Protein AF-A0A941ZQH2-F1 (afdb_monomer)

Sequence (341 aa):
MAAVPVPLLLPLMVDEVLLHHPAKFVGTIAGWTPASWHGPLLFIGAALLLTVTLRLTYILLNVLQARTFSLLAKEVVYTIRVRMLNRLSKIALSEFETVGSGRVTSHFVTDLNAIDSFLGASISGLVVSVLTLIGVAAVLFWMHWQLALFILLLNPVVILFSTQLGKRVKDLKKHENRAFEVFQEALAETLDALTQIRAMNREKHYLARVADKAAEIRQHAAAFAWKSDAMSRISFFVFLAGFDAFRALAMLMVVYSNLSIGEMLAVFGYLWFMMTPVQDLVNLQYAGYAANAALGRINALLGMRDEPQLPVESAVLRRNPSVHRRAHCRHRPRSRQLRLR

Structure (mmCIF, N/CA/C/O backbone):
data_AF-A0A941ZQH2-F1
#
_entry.id   AF-A0A941ZQH2-F1
#
loop_
_atom_site.group_PDB
_atom_site.id
_atom_site.type_symbol
_atom_site.label_atom_id
_atom_site.label_alt_id
_atom_site.label_comp_id
_atom_site.label_asym_id
_atom_site.label_entity_id
_atom_site.label_seq_id
_atom_site.pdbx_PDB_ins_code
_atom_site.Cartn_x
_atom_site.Cartn_y
_atom_site.Cartn_z
_atom_site.occupancy
_atom_site.B_iso_or_equiv
_atom_site.auth_seq_id
_atom_site.auth_comp_id
_atom_site.auth_asym_id
_atom_site.auth_atom_id
_atom_site.pdbx_PDB_model_num
ATOM 1 N N . MET A 1 1 ? 7.231 6.814 -12.373 1.00 64.25 1 MET A N 1
ATOM 2 C CA . MET A 1 1 ? 7.830 7.076 -13.702 1.00 64.25 1 MET A CA 1
ATOM 3 C C . MET A 1 1 ? 9.352 7.139 -13.657 1.00 64.25 1 MET A C 1
ATOM 5 O O . MET A 1 1 ? 9.960 6.353 -14.359 1.00 64.25 1 MET A O 1
ATOM 9 N N . ALA A 1 2 ? 9.985 7.962 -12.808 1.00 57.66 2 ALA A N 1
ATOM 10 C CA . ALA A 1 2 ? 11.455 8.096 -12.778 1.00 57.66 2 ALA A CA 1
ATOM 11 C C . ALA A 1 2 ? 12.244 6.800 -12.466 1.00 57.66 2 ALA A C 1
ATOM 13 O O . ALA A 1 2 ? 13.345 6.627 -12.970 1.00 57.66 2 ALA A O 1
ATOM 14 N N . ALA A 1 3 ? 11.688 5.865 -11.686 1.00 67.19 3 ALA A N 1
ATOM 15 C CA . ALA A 1 3 ? 12.344 4.580 -11.399 1.00 67.19 3 ALA A CA 1
ATOM 16 C C . ALA A 1 3 ? 12.107 3.492 -12.465 1.00 67.19 3 ALA A C 1
ATOM 18 O O . ALA A 1 3 ? 12.802 2.483 -12.467 1.00 67.19 3 ALA A O 1
ATOM 19 N N . VAL A 1 4 ? 11.146 3.689 -13.375 1.00 68.50 4 VAL A N 1
ATOM 20 C CA . VAL A 1 4 ? 10.745 2.680 -14.373 1.00 68.50 4 VAL A CA 1
ATOM 21 C C . VAL A 1 4 ? 11.882 2.325 -15.343 1.00 68.50 4 VAL A C 1
ATOM 23 O O . VAL A 1 4 ? 12.010 1.148 -15.654 1.00 68.50 4 VAL A O 1
ATOM 26 N N . PRO A 1 5 ? 12.745 3.253 -15.797 1.00 68.81 5 PRO A N 1
ATOM 27 C CA . PRO A 1 5 ? 13.858 2.904 -16.683 1.00 68.81 5 PRO A CA 1
ATOM 28 C C . PRO A 1 5 ? 15.020 2.187 -15.981 1.00 68.81 5 PRO A C 1
ATOM 30 O O . PRO A 1 5 ? 15.881 1.631 -16.650 1.00 68.81 5 PRO A O 1
ATOM 33 N N . VAL A 1 6 ? 15.090 2.196 -14.643 1.00 71.25 6 VAL A N 1
ATOM 34 C CA . VAL A 1 6 ? 16.273 1.716 -13.903 1.00 71.25 6 VAL A CA 1
ATOM 35 C C . VAL A 1 6 ? 16.572 0.229 -14.151 1.00 71.25 6 VAL A C 1
ATOM 37 O O . VAL A 1 6 ? 17.736 -0.080 -14.405 1.00 71.25 6 VAL A O 1
ATOM 40 N N . PRO A 1 7 ? 15.585 -0.691 -14.143 1.00 69.31 7 PRO A N 1
ATOM 41 C CA . PRO A 1 7 ? 15.825 -2.099 -14.466 1.00 69.31 7 PRO A CA 1
ATOM 42 C C . PRO A 1 7 ? 16.237 -2.349 -15.924 1.00 69.31 7 PRO A C 1
ATOM 44 O O . PRO A 1 7 ? 16.826 -3.387 -16.199 1.00 69.31 7 PRO A O 1
ATOM 47 N N . LEU A 1 8 ? 15.957 -1.412 -16.840 1.00 66.31 8 LEU A N 1
ATOM 48 C CA . LEU A 1 8 ? 16.308 -1.508 -18.261 1.00 66.31 8 LEU A CA 1
ATOM 49 C C . LEU A 1 8 ? 17.763 -1.099 -18.535 1.00 66.31 8 LEU A C 1
ATOM 51 O O . LEU A 1 8 ? 18.360 -1.593 -19.483 1.00 66.31 8 LEU A O 1
ATOM 55 N N . LEU A 1 9 ? 18.354 -0.236 -17.700 1.00 64.12 9 LEU A N 1
ATOM 56 C CA . LEU A 1 9 ? 19.682 0.343 -17.947 1.00 64.12 9 LEU A CA 1
ATOM 57 C C . LEU A 1 9 ? 20.819 -0.689 -17.912 1.00 64.12 9 LEU A C 1
ATOM 59 O O . LEU A 1 9 ? 21.694 -0.646 -18.769 1.00 64.12 9 LEU A O 1
ATOM 63 N N . LEU A 1 10 ? 20.804 -1.631 -16.964 1.00 64.94 10 LEU A N 1
ATOM 64 C CA . LEU A 1 10 ? 21.834 -2.676 -16.864 1.00 64.94 10 LEU A CA 1
ATOM 65 C C . LEU A 1 10 ? 21.797 -3.657 -18.055 1.00 64.94 10 LEU A C 1
ATOM 67 O O . LEU A 1 10 ? 22.850 -3.906 -18.636 1.00 64.94 10 LEU A O 1
ATOM 71 N N . PRO A 1 11 ? 20.629 -4.163 -18.481 1.00 64.50 11 PRO A N 1
ATOM 72 C CA . PRO A 1 11 ? 20.532 -4.970 -19.692 1.00 64.50 11 PRO A CA 1
ATOM 73 C C . PRO A 1 11 ? 20.913 -4.236 -20.981 1.00 64.50 11 PRO A C 1
ATOM 75 O O . PRO A 1 11 ? 21.571 -4.828 -21.830 1.00 64.50 11 PRO A O 1
ATOM 78 N N . LEU A 1 12 ? 20.562 -2.949 -21.109 1.00 62.12 12 LEU A N 1
ATOM 79 C CA . LEU A 1 12 ? 20.960 -2.129 -22.263 1.00 62.12 12 LEU A CA 1
ATOM 80 C C . LEU A 1 12 ? 22.485 -1.994 -22.343 1.00 62.12 12 LEU A C 1
ATOM 82 O O . LEU A 1 12 ? 23.062 -2.136 -23.413 1.00 62.12 12 LEU A O 1
ATOM 86 N N . MET A 1 13 ? 23.151 -1.804 -21.198 1.00 60.16 13 MET A N 1
ATOM 87 C CA . MET A 1 13 ? 24.613 -1.803 -21.139 1.00 60.16 13 MET A CA 1
ATOM 88 C C . MET A 1 13 ? 25.227 -3.154 -21.510 1.00 60.16 13 MET A C 1
ATOM 90 O O . MET A 1 13 ? 26.271 -3.182 -22.155 1.00 60.16 13 MET A O 1
ATOM 94 N N . VAL A 1 14 ? 24.610 -4.263 -21.091 1.00 61.47 14 VAL A N 1
ATOM 95 C CA . VAL A 1 14 ? 25.094 -5.614 -21.401 1.00 61.47 14 VAL A CA 1
ATOM 96 C C . VAL A 1 14 ? 25.004 -5.883 -22.903 1.00 61.47 14 VAL A C 1
ATOM 98 O O . VAL A 1 14 ? 26.006 -6.275 -23.491 1.00 61.47 14 VAL A O 1
ATOM 101 N N . ASP A 1 15 ? 23.869 -5.600 -23.544 1.00 58.62 15 ASP A N 1
ATOM 102 C CA . ASP A 1 15 ? 23.725 -5.809 -24.992 1.00 58.62 15 ASP A CA 1
ATOM 103 C C . ASP A 1 15 ? 24.607 -4.850 -25.818 1.00 58.62 15 ASP A C 1
ATOM 105 O O . ASP A 1 15 ? 25.166 -5.235 -26.842 1.00 58.62 15 ASP A O 1
ATOM 109 N N . GLU A 1 16 ? 24.795 -3.605 -25.381 1.00 65.31 16 GLU A N 1
ATOM 110 C CA . GLU A 1 16 ? 25.467 -2.583 -26.195 1.00 65.31 16 GLU A CA 1
ATOM 111 C C . GLU A 1 16 ? 26.997 -2.573 -26.022 1.00 65.31 16 GLU A C 1
ATOM 113 O O . GLU A 1 16 ? 27.739 -2.432 -26.997 1.00 65.31 16 GLU A O 1
ATOM 118 N N . VAL A 1 17 ? 27.496 -2.771 -24.794 1.00 55.28 17 VAL A N 1
ATOM 119 C CA . VAL A 1 17 ? 28.940 -2.737 -24.494 1.00 55.28 17 VAL A CA 1
ATOM 120 C C . VAL A 1 17 ? 29.610 -4.095 -24.725 1.00 55.28 17 VAL A C 1
ATOM 122 O O . VAL A 1 17 ? 30.772 -4.117 -25.130 1.00 55.28 17 VAL A O 1
ATOM 125 N N . LEU A 1 18 ? 28.910 -5.219 -24.503 1.00 53.19 18 LEU A N 1
ATOM 126 C CA . LEU A 1 18 ? 29.497 -6.563 -24.650 1.00 53.19 18 LEU A CA 1
ATOM 127 C C . LEU A 1 18 ? 29.219 -7.222 -26.011 1.00 53.19 18 LEU A C 1
ATOM 129 O O . LEU A 1 18 ? 30.026 -8.049 -26.426 1.00 53.19 18 LEU A O 1
ATOM 133 N N . LEU A 1 19 ? 28.124 -6.880 -26.708 1.00 52.22 19 LEU A N 1
ATOM 134 C CA . LEU A 1 19 ? 27.730 -7.538 -27.970 1.00 52.22 19 LEU A CA 1
ATOM 135 C C . LEU A 1 19 ? 27.856 -6.643 -29.225 1.00 52.22 19 LEU A C 1
ATOM 137 O O . LEU A 1 19 ? 27.491 -7.076 -30.313 1.00 52.22 19 LEU A O 1
ATOM 141 N N . HIS A 1 20 ? 28.417 -5.429 -29.111 1.00 52.69 20 HIS A N 1
ATOM 142 C CA . HIS A 1 20 ? 28.731 -4.514 -30.232 1.00 52.69 20 HIS A CA 1
ATOM 143 C C . HIS A 1 20 ? 27.565 -4.200 -31.193 1.00 52.69 20 HIS A C 1
ATOM 145 O O . HIS A 1 20 ? 27.783 -3.897 -32.368 1.00 52.69 20 HIS A O 1
ATOM 151 N N . HIS A 1 21 ? 26.322 -4.210 -30.710 1.00 47.50 21 HIS A N 1
ATOM 152 C CA . HIS A 1 21 ? 25.185 -3.704 -31.476 1.00 47.50 21 HIS A CA 1
ATOM 153 C C . HIS A 1 21 ? 24.989 -2.206 -31.185 1.00 47.50 21 HIS A C 1
ATOM 155 O O . HIS A 1 21 ? 24.716 -1.849 -30.042 1.00 47.50 21 HIS A O 1
ATOM 161 N N . PRO A 1 22 ? 25.134 -1.304 -32.176 1.00 44.69 22 PRO A N 1
ATOM 162 C CA . PRO A 1 22 ? 25.057 0.132 -31.937 1.00 44.69 22 PRO A CA 1
ATOM 163 C C . PRO A 1 22 ? 23.600 0.540 -31.689 1.00 44.69 22 PRO A C 1
ATOM 165 O O . PRO A 1 22 ? 22.766 0.455 -32.593 1.00 44.69 22 PRO A O 1
ATOM 168 N N . ALA A 1 23 ? 23.287 1.010 -30.482 1.00 52.94 23 ALA A N 1
ATOM 169 C CA . ALA A 1 23 ? 21.990 1.586 -30.158 1.00 52.94 23 ALA A CA 1
ATOM 170 C C . ALA A 1 23 ? 22.118 3.052 -29.695 1.00 52.94 23 ALA A C 1
ATOM 172 O O . ALA A 1 23 ? 23.182 3.670 -29.660 1.00 52.94 23 ALA A O 1
ATOM 173 N N . LYS A 1 24 ? 20.961 3.676 -29.450 1.00 57.62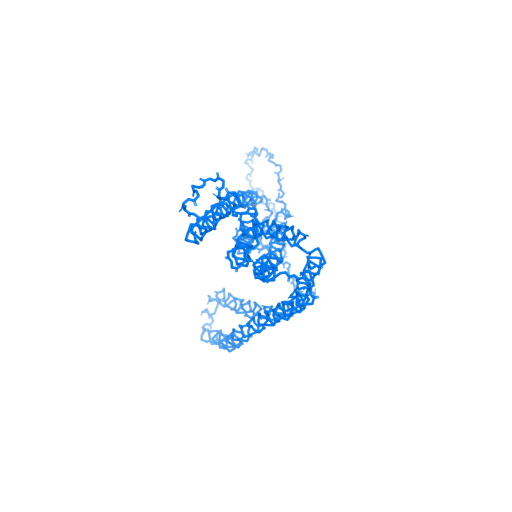 24 LYS A N 1
ATOM 174 C CA . LYS A 1 24 ? 20.796 5.131 -29.292 1.00 57.62 24 LYS A CA 1
ATOM 175 C C . LYS A 1 24 ? 21.528 5.719 -28.077 1.00 57.62 24 LYS A C 1
ATOM 177 O O . LYS A 1 24 ? 21.749 6.924 -28.071 1.00 57.62 24 LYS A O 1
ATOM 182 N N . PHE A 1 25 ? 21.875 4.913 -27.071 1.00 54.41 25 PHE A N 1
ATOM 183 C CA . PHE A 1 25 ? 22.477 5.380 -25.818 1.00 54.41 25 PHE A CA 1
ATOM 184 C C . PHE A 1 25 ? 23.966 5.69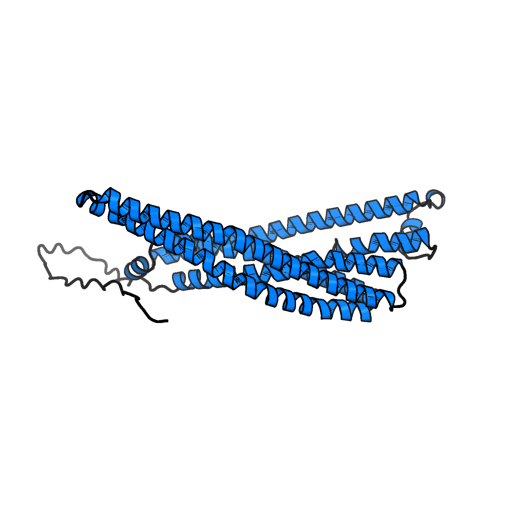8 -25.985 1.00 54.41 25 PHE A C 1
ATOM 186 O O . PHE A 1 25 ? 24.423 6.760 -25.558 1.00 54.41 25 PHE A O 1
ATOM 193 N N . VAL A 1 26 ? 24.710 4.838 -26.689 1.00 55.88 26 VAL A N 1
ATOM 194 C CA . VAL A 1 26 ? 26.086 5.151 -27.094 1.00 55.88 26 VAL A CA 1
ATOM 195 C C . VAL A 1 26 ? 26.097 6.331 -28.064 1.00 55.88 26 VAL A C 1
ATOM 197 O O . VAL A 1 26 ? 26.921 7.222 -27.903 1.00 55.88 26 VAL A O 1
ATOM 200 N N . GLY A 1 27 ? 25.143 6.412 -29.000 1.00 58.47 27 GLY A N 1
ATOM 201 C CA . GLY A 1 27 ? 25.047 7.522 -29.959 1.00 58.47 27 GLY A CA 1
ATOM 202 C C . GLY A 1 27 ? 24.785 8.901 -29.332 1.00 58.47 27 GLY A C 1
ATOM 203 O O . GLY A 1 27 ? 25.372 9.892 -29.763 1.00 58.47 27 GLY A O 1
ATOM 204 N N . THR A 1 28 ? 23.944 8.994 -28.295 1.00 61.28 28 THR A N 1
ATOM 205 C CA . THR A 1 28 ? 23.677 10.267 -27.598 1.00 61.28 28 THR A CA 1
ATOM 206 C C . THR A 1 28 ? 24.845 10.712 -26.723 1.00 61.28 28 THR A C 1
ATOM 208 O O . THR A 1 28 ? 25.148 11.903 -26.685 1.00 61.28 28 THR A O 1
ATOM 211 N N . ILE A 1 29 ? 25.527 9.778 -26.053 1.00 59.66 29 ILE A N 1
ATOM 212 C CA . ILE A 1 29 ? 26.716 10.074 -25.237 1.00 59.66 29 ILE A CA 1
ATOM 213 C C . ILE A 1 29 ? 27.917 10.413 -26.133 1.00 59.66 29 ILE A C 1
ATOM 215 O O . ILE A 1 29 ? 28.637 11.375 -25.857 1.00 59.66 29 ILE A O 1
ATOM 219 N N . ALA A 1 30 ? 28.094 9.686 -27.238 1.00 58.06 30 ALA A N 1
ATOM 220 C CA . ALA A 1 30 ? 29.147 9.928 -28.223 1.00 58.06 30 ALA A CA 1
ATOM 221 C C . ALA A 1 30 ? 28.981 11.266 -28.957 1.00 58.06 30 ALA A C 1
ATOM 223 O O . ALA A 1 30 ? 29.966 11.889 -29.339 1.00 58.06 30 ALA A O 1
ATOM 224 N N . GLY A 1 31 ? 27.747 11.759 -29.108 1.00 63.12 31 GLY A N 1
ATOM 225 C CA . GLY A 1 31 ? 27.495 13.100 -29.643 1.00 63.12 31 GLY A CA 1
ATOM 226 C C . GLY A 1 31 ? 27.922 14.238 -28.705 1.00 63.12 31 GLY A C 1
ATOM 227 O O . GLY A 1 31 ? 28.083 15.367 -29.157 1.00 63.12 31 GLY A O 1
ATOM 228 N N . TRP A 1 32 ? 28.094 13.958 -27.409 1.00 62.75 32 TRP A N 1
ATOM 229 C CA . TRP A 1 32 ? 28.423 14.947 -26.373 1.00 62.75 32 TRP A CA 1
ATOM 230 C C . TRP A 1 32 ? 29.863 14.817 -25.855 1.00 62.75 32 TRP A C 1
ATOM 232 O O . TRP A 1 32 ? 30.310 15.673 -25.091 1.00 62.75 32 TRP A O 1
ATOM 242 N N . THR A 1 33 ? 30.597 13.769 -26.247 1.00 64.38 33 THR A N 1
ATOM 243 C CA . THR A 1 33 ? 31.942 13.476 -25.731 1.00 64.38 33 THR A CA 1
ATOM 244 C C . THR A 1 33 ? 32.970 13.316 -26.859 1.00 64.38 33 THR A C 1
ATOM 246 O O . THR A 1 33 ? 32.646 12.787 -27.920 1.00 64.38 33 THR A O 1
ATOM 249 N N . PRO A 1 34 ? 34.217 13.804 -26.688 1.00 72.75 34 PRO A N 1
ATOM 250 C CA . PRO A 1 34 ? 35.247 13.702 -27.720 1.00 72.75 34 PRO A CA 1
ATOM 251 C C . PRO A 1 34 ? 35.577 12.250 -28.078 1.00 72.75 34 PRO A C 1
ATOM 253 O O . PRO A 1 34 ? 35.650 11.387 -27.203 1.00 72.75 34 PRO A O 1
ATOM 256 N N . ALA A 1 35 ? 35.889 12.002 -29.356 1.00 65.06 35 ALA A N 1
ATOM 257 C CA . ALA A 1 35 ? 36.151 10.660 -29.879 1.00 65.06 35 ALA A CA 1
ATOM 258 C C . ALA A 1 35 ? 37.263 9.878 -29.148 1.00 65.06 35 ALA A C 1
ATOM 260 O O . ALA A 1 35 ? 37.242 8.649 -29.128 1.00 65.06 35 ALA A O 1
ATOM 261 N N . SER A 1 36 ? 38.200 10.590 -28.516 1.00 66.50 36 SER A N 1
ATOM 262 C CA . SER A 1 36 ? 39.318 10.039 -27.746 1.00 66.50 36 SER A CA 1
ATOM 263 C C . SER A 1 36 ? 38.920 9.436 -26.395 1.00 66.50 36 SER A C 1
ATOM 265 O O . SER A 1 36 ? 39.733 8.750 -25.781 1.00 66.50 36 SER A O 1
ATOM 267 N N . TRP A 1 37 ? 37.703 9.694 -25.906 1.00 65.00 37 TRP A N 1
ATOM 268 C CA . TRP A 1 37 ? 37.241 9.273 -24.579 1.00 65.00 37 TRP A CA 1
ATOM 269 C C . TRP A 1 37 ? 36.252 8.096 -24.612 1.00 65.00 37 TRP A C 1
ATOM 271 O O . TRP A 1 37 ? 35.790 7.674 -23.553 1.00 65.00 37 TRP A O 1
ATOM 281 N N . HIS A 1 38 ? 35.964 7.513 -25.784 1.00 70.94 38 HIS A N 1
ATOM 282 C CA . HIS A 1 38 ? 35.044 6.374 -25.966 1.00 70.94 38 HIS A CA 1
ATOM 283 C C . HIS A 1 38 ? 35.548 5.028 -25.398 1.00 70.94 38 HIS A C 1
ATOM 285 O O . HIS A 1 38 ? 35.294 3.963 -25.957 1.00 70.94 38 HIS A O 1
ATOM 291 N N . GLY A 1 39 ? 36.263 5.047 -24.275 1.00 74.12 39 GLY A N 1
ATOM 292 C CA . GLY A 1 39 ? 36.608 3.837 -23.542 1.00 74.12 39 GLY A CA 1
ATOM 293 C C . GLY A 1 39 ? 35.399 3.253 -22.791 1.00 74.12 39 GLY A C 1
ATOM 294 O O . GLY A 1 39 ? 34.494 4.002 -22.405 1.00 74.12 39 GLY A O 1
ATOM 295 N N . PRO A 1 40 ? 35.403 1.942 -22.477 1.00 71.69 40 PRO A N 1
ATOM 296 C CA . PRO A 1 40 ? 34.360 1.297 -21.668 1.00 71.69 40 PRO A CA 1
ATOM 297 C C . PRO A 1 40 ? 34.088 2.008 -20.330 1.00 71.69 40 PRO A C 1
ATOM 299 O O . PRO A 1 40 ? 32.954 2.042 -19.856 1.00 71.69 40 PRO A O 1
ATOM 302 N N . LEU A 1 41 ? 35.117 2.635 -19.745 1.00 77.75 41 LEU A N 1
ATOM 303 C CA . LEU A 1 41 ? 35.029 3.361 -18.477 1.00 77.75 41 LEU A CA 1
ATOM 304 C C . LEU A 1 41 ? 34.073 4.568 -18.535 1.00 77.75 41 LEU A C 1
ATOM 306 O O . LEU A 1 41 ? 33.359 4.821 -17.566 1.00 77.75 41 LEU A O 1
ATOM 310 N N . LEU A 1 42 ? 34.031 5.296 -19.661 1.00 79.94 42 LEU A N 1
ATOM 311 C CA . LEU A 1 42 ? 33.161 6.466 -19.820 1.00 79.94 42 LEU A CA 1
ATOM 312 C C . LEU A 1 42 ? 31.695 6.044 -19.896 1.00 79.94 42 LEU A C 1
ATOM 314 O O . LEU A 1 42 ? 30.860 6.623 -19.205 1.00 79.94 42 LEU A O 1
ATOM 318 N N . PHE A 1 43 ? 31.381 5.011 -20.681 1.00 73.56 43 PHE A N 1
ATOM 319 C CA . PHE A 1 43 ? 30.010 4.517 -20.818 1.00 73.56 43 PHE A CA 1
ATOM 320 C C . PHE A 1 43 ? 29.476 3.940 -19.504 1.00 73.56 43 PHE A C 1
ATOM 322 O O . PHE A 1 43 ? 28.349 4.249 -19.115 1.00 73.56 43 PHE A O 1
ATOM 329 N N . ILE A 1 44 ? 30.298 3.172 -18.780 1.00 78.31 44 ILE A N 1
ATOM 330 C CA . ILE A 1 44 ? 29.944 2.653 -17.450 1.00 78.31 44 ILE A CA 1
ATOM 331 C C . ILE A 1 44 ? 29.749 3.807 -16.457 1.00 78.31 44 ILE A C 1
ATOM 333 O O . ILE A 1 44 ? 28.756 3.829 -15.730 1.00 78.31 44 ILE A O 1
ATOM 337 N N . GLY A 1 45 ? 30.647 4.799 -16.449 1.00 81.69 45 GLY A N 1
ATOM 338 C CA . GLY A 1 45 ? 30.536 5.975 -15.584 1.00 81.69 45 GLY A CA 1
ATOM 339 C C . GLY A 1 45 ? 29.296 6.826 -15.875 1.00 81.69 45 GLY A C 1
ATOM 340 O O . GLY A 1 45 ? 28.593 7.230 -14.949 1.00 81.69 45 GLY A O 1
ATOM 341 N N . ALA A 1 46 ? 28.980 7.054 -17.150 1.00 79.25 46 ALA A N 1
ATOM 342 C CA . ALA A 1 46 ? 27.808 7.812 -17.580 1.00 79.25 46 ALA A CA 1
ATOM 343 C C . ALA A 1 46 ? 26.496 7.091 -17.235 1.00 79.25 46 ALA A C 1
ATOM 345 O O . ALA A 1 46 ? 25.563 7.716 -16.728 1.00 79.25 46 ALA A O 1
ATOM 346 N N . ALA A 1 47 ? 26.428 5.774 -17.442 1.00 76.31 47 ALA A N 1
ATOM 347 C CA . ALA A 1 47 ? 25.275 4.976 -17.042 1.00 76.31 47 ALA A CA 1
ATOM 348 C C . ALA A 1 47 ? 25.102 4.932 -15.518 1.00 76.31 47 ALA A C 1
ATOM 350 O O . ALA A 1 47 ? 23.983 5.069 -15.020 1.00 76.31 47 ALA A O 1
ATOM 351 N N . LEU A 1 48 ? 26.196 4.814 -14.757 1.00 81.56 48 LEU A N 1
ATOM 352 C CA . LEU A 1 48 ? 26.156 4.917 -13.299 1.00 81.56 48 LEU A CA 1
ATOM 353 C C . LEU A 1 48 ? 25.610 6.283 -12.868 1.00 81.56 48 LEU A C 1
ATOM 355 O O . LEU A 1 48 ? 24.671 6.339 -12.077 1.00 81.56 48 LEU A O 1
ATOM 359 N N . LEU A 1 49 ? 26.131 7.377 -13.422 1.00 85.00 49 LEU A N 1
ATOM 360 C CA . LEU A 1 49 ? 25.663 8.725 -13.104 1.00 85.00 49 LEU A CA 1
ATOM 361 C C . LEU A 1 49 ? 24.172 8.877 -13.428 1.00 85.00 49 LEU A C 1
ATOM 363 O O . LEU A 1 49 ? 23.405 9.310 -12.572 1.00 85.00 49 LEU A O 1
ATOM 367 N N . LEU A 1 50 ? 23.734 8.422 -14.604 1.00 82.06 50 LEU A N 1
ATOM 368 C CA . LEU A 1 50 ? 22.327 8.451 -14.995 1.00 82.06 50 LEU A CA 1
ATOM 369 C C . LEU A 1 50 ? 21.438 7.634 -14.044 1.00 82.06 50 LEU A C 1
ATOM 371 O O . LEU A 1 50 ? 20.394 8.125 -13.611 1.00 82.06 50 LEU A O 1
ATOM 375 N N . THR A 1 51 ? 21.836 6.405 -13.689 1.00 82.31 51 THR A N 1
ATOM 376 C CA . THR A 1 51 ? 21.069 5.565 -12.749 1.00 82.31 51 THR A CA 1
ATOM 377 C C . THR A 1 51 ? 20.965 6.215 -11.370 1.00 82.31 51 THR A C 1
ATOM 379 O O . THR A 1 51 ? 19.887 6.208 -10.772 1.00 82.31 51 THR A O 1
ATOM 382 N N . VAL A 1 52 ? 22.052 6.809 -10.871 1.00 84.94 52 VAL A N 1
ATOM 383 C CA . VAL A 1 52 ? 22.082 7.511 -9.584 1.00 84.94 52 VAL A CA 1
ATOM 384 C C . VAL A 1 52 ? 21.190 8.749 -9.629 1.00 84.94 52 VAL A C 1
ATOM 386 O O . VAL A 1 52 ? 20.361 8.917 -8.736 1.00 84.94 52 VAL A O 1
ATOM 389 N N . THR A 1 53 ? 21.273 9.571 -10.678 1.00 86.69 53 THR A N 1
ATOM 390 C CA . THR A 1 53 ? 20.412 10.749 -10.843 1.00 86.69 53 THR A CA 1
ATOM 391 C C . THR A 1 53 ? 18.937 10.356 -10.909 1.00 86.69 53 THR A C 1
ATOM 393 O O . THR A 1 53 ? 18.134 10.913 -10.164 1.00 86.69 53 THR A O 1
ATOM 396 N N . LEU A 1 54 ? 18.571 9.344 -11.705 1.00 85.25 54 LEU A N 1
ATOM 397 C CA . LEU A 1 54 ? 17.195 8.831 -11.773 1.00 85.25 54 LEU A CA 1
ATOM 398 C C . LEU A 1 54 ? 16.694 8.336 -10.409 1.00 85.25 54 LEU A C 1
ATOM 400 O O . LEU A 1 54 ? 15.556 8.626 -10.030 1.00 85.25 54 LEU A O 1
ATOM 404 N N . ARG A 1 55 ? 17.535 7.623 -9.647 1.00 83.56 55 ARG A N 1
ATOM 405 C CA . ARG A 1 55 ? 17.201 7.159 -8.290 1.00 83.56 55 ARG A CA 1
ATOM 406 C C . ARG A 1 55 ? 17.027 8.319 -7.313 1.00 83.56 55 ARG A C 1
ATOM 408 O O . ARG A 1 55 ? 16.069 8.308 -6.544 1.00 83.56 55 ARG A O 1
ATOM 415 N N . LEU A 1 56 ? 17.894 9.328 -7.361 1.00 87.06 56 LEU A N 1
ATOM 416 C CA . LEU A 1 56 ? 17.770 10.529 -6.532 1.00 87.06 56 LEU A CA 1
ATOM 417 C C . LEU A 1 56 ? 16.484 11.294 -6.852 1.00 87.06 56 LEU A C 1
ATOM 419 O O . LEU A 1 56 ? 15.729 11.628 -5.939 1.00 87.06 56 LEU A O 1
ATOM 423 N N . THR A 1 57 ? 16.179 11.503 -8.135 1.00 88.75 57 THR A N 1
ATOM 424 C CA . THR A 1 57 ? 14.920 12.125 -8.562 1.00 88.75 57 THR A CA 1
ATOM 425 C C . THR A 1 57 ? 13.714 11.304 -8.111 1.00 88.75 57 THR A C 1
ATOM 427 O O . THR A 1 57 ? 12.739 11.871 -7.623 1.00 88.75 57 THR A O 1
ATOM 430 N N . TYR A 1 58 ? 13.770 9.973 -8.216 1.00 87.19 58 TYR A N 1
ATOM 431 C CA . TYR A 1 58 ? 12.710 9.095 -7.723 1.00 87.19 58 TYR A CA 1
ATOM 432 C C . TYR A 1 58 ? 12.467 9.264 -6.218 1.00 87.19 58 TYR A C 1
ATOM 434 O O . TYR A 1 58 ? 11.320 9.454 -5.814 1.00 87.19 58 TYR A O 1
ATOM 442 N N . ILE A 1 59 ? 13.526 9.240 -5.404 1.00 87.88 59 ILE A N 1
ATOM 443 C CA . ILE A 1 59 ? 13.426 9.411 -3.948 1.00 87.88 59 ILE A CA 1
ATOM 444 C C . ILE A 1 59 ? 12.841 10.786 -3.615 1.00 87.88 59 ILE A C 1
ATOM 446 O O . ILE A 1 59 ? 11.905 10.874 -2.823 1.00 87.88 59 ILE A O 1
ATOM 450 N N . LEU A 1 60 ? 13.332 11.850 -4.257 1.00 92.00 60 LEU A N 1
ATOM 451 C CA . LEU A 1 60 ? 12.842 13.209 -4.028 1.00 92.00 60 LEU A CA 1
ATOM 452 C C . LEU A 1 60 ? 11.343 13.329 -4.340 1.00 92.00 60 LEU A C 1
ATOM 454 O O . LEU A 1 60 ? 10.580 13.851 -3.529 1.00 92.00 60 LEU A O 1
ATOM 458 N N . LEU A 1 61 ? 10.908 12.801 -5.488 1.00 89.75 61 LEU A N 1
ATOM 459 C CA . LEU A 1 61 ? 9.496 12.798 -5.871 1.00 89.75 61 LEU A CA 1
ATOM 460 C C . LEU A 1 61 ? 8.639 11.970 -4.908 1.00 89.75 61 LEU A C 1
ATOM 462 O O . LEU A 1 61 ? 7.535 12.394 -4.572 1.00 89.75 61 LEU A O 1
ATOM 466 N N . ASN A 1 62 ? 9.139 10.825 -4.438 1.00 87.56 62 ASN A N 1
ATOM 467 C CA . ASN A 1 62 ? 8.426 9.980 -3.483 1.00 87.56 62 ASN A CA 1
ATOM 468 C C . ASN A 1 62 ? 8.237 10.690 -2.132 1.00 87.56 62 ASN A C 1
ATOM 470 O O . ASN A 1 62 ? 7.134 10.699 -1.593 1.00 87.56 62 ASN A O 1
ATOM 474 N N . VAL A 1 63 ? 9.267 11.383 -1.634 1.00 90.31 63 VAL A N 1
ATOM 475 C CA . VAL A 1 63 ? 9.181 12.183 -0.400 1.00 90.31 63 VAL A CA 1
ATOM 476 C C . VAL A 1 63 ? 8.192 13.341 -0.552 1.00 90.31 63 VAL A C 1
ATOM 478 O O . VAL A 1 63 ? 7.364 13.561 0.333 1.00 90.31 63 VAL A O 1
ATOM 481 N N . LEU A 1 64 ? 8.237 14.071 -1.672 1.00 92.00 64 LEU A N 1
ATOM 482 C CA . LEU A 1 64 ? 7.300 15.168 -1.946 1.00 92.00 64 LEU A CA 1
ATOM 483 C C . LEU A 1 64 ? 5.854 14.674 -1.998 1.00 92.00 64 LEU A C 1
ATOM 485 O O . LEU A 1 64 ? 4.965 15.274 -1.396 1.00 92.00 64 LEU A O 1
ATOM 489 N N . GLN A 1 65 ? 5.628 13.558 -2.682 1.00 90.75 65 GLN A N 1
ATOM 490 C CA . GLN A 1 65 ? 4.322 12.931 -2.785 1.00 90.75 65 GLN A CA 1
ATOM 491 C C . GLN A 1 65 ? 3.817 12.463 -1.411 1.00 90.75 65 GLN A C 1
ATOM 493 O O . GLN A 1 65 ? 2.714 12.839 -1.012 1.00 90.75 65 GLN A O 1
ATOM 498 N N . ALA A 1 66 ? 4.634 11.733 -0.647 1.00 89.06 66 ALA A N 1
ATOM 499 C CA . ALA A 1 66 ? 4.292 11.290 0.703 1.00 89.06 66 ALA A CA 1
ATOM 500 C C . ALA A 1 66 ? 3.964 12.469 1.633 1.00 89.06 66 ALA A C 1
ATOM 502 O O . ALA A 1 66 ? 2.994 12.412 2.390 1.00 89.06 66 ALA A O 1
ATOM 503 N N . ARG A 1 67 ? 4.717 13.573 1.537 1.00 93.19 67 ARG A N 1
ATOM 504 C CA . ARG A 1 67 ? 4.448 14.801 2.296 1.00 93.19 67 ARG A CA 1
ATOM 505 C C . ARG A 1 67 ? 3.089 15.398 1.943 1.00 93.19 67 ARG A C 1
ATOM 507 O O . ARG A 1 67 ? 2.314 15.691 2.849 1.00 93.19 67 ARG A O 1
ATOM 514 N N . THR A 1 68 ? 2.787 15.569 0.657 1.00 93.12 68 THR A N 1
ATOM 515 C CA . THR A 1 68 ? 1.513 16.155 0.210 1.00 93.12 68 THR A CA 1
ATOM 516 C C . THR A 1 68 ? 0.321 15.309 0.653 1.00 93.12 68 THR A C 1
ATOM 518 O O . THR A 1 68 ? -0.627 15.847 1.220 1.00 93.12 68 THR A O 1
ATOM 521 N N . PHE A 1 69 ? 0.381 13.985 0.475 1.00 93.19 69 PHE A N 1
ATOM 522 C CA . PHE A 1 69 ? -0.690 13.088 0.925 1.00 93.19 69 PHE A CA 1
ATOM 523 C C . PHE A 1 69 ? -0.843 13.065 2.445 1.00 93.19 69 PHE A C 1
ATOM 525 O O . PHE A 1 69 ? -1.968 13.046 2.938 1.00 93.19 69 PHE A O 1
ATOM 532 N N . SER A 1 70 ? 0.262 13.122 3.192 1.00 92.38 70 SER A N 1
ATOM 533 C CA . SER A 1 70 ? 0.216 13.218 4.651 1.00 92.38 70 SER A CA 1
ATOM 534 C C . SER A 1 70 ? -0.489 14.500 5.100 1.00 92.38 70 SER A C 1
ATOM 536 O O . SER A 1 70 ? -1.421 14.434 5.896 1.00 92.38 70 SER A O 1
ATOM 538 N N . LEU A 1 71 ? -0.139 15.660 4.532 1.00 94.50 71 LEU A N 1
ATOM 539 C CA . LEU A 1 71 ? -0.800 16.931 4.857 1.00 94.50 71 LEU A CA 1
ATOM 540 C C . LEU A 1 71 ? -2.303 16.901 4.540 1.00 94.50 71 LEU A C 1
ATOM 542 O O . LEU A 1 71 ? -3.112 17.294 5.377 1.00 94.50 71 LEU A O 1
ATOM 546 N N . LEU A 1 72 ? -2.682 16.373 3.373 1.00 94.50 72 LEU A N 1
ATOM 547 C CA . LEU A 1 72 ? -4.089 16.227 2.987 1.00 94.50 72 LEU A CA 1
ATOM 548 C C . LEU A 1 72 ? -4.855 15.291 3.931 1.00 94.50 72 LEU A C 1
ATOM 550 O O . LEU A 1 72 ? -5.964 15.616 4.352 1.00 94.50 72 LEU A O 1
ATOM 554 N N . ALA A 1 73 ? -4.267 14.150 4.301 1.00 93.94 73 ALA A N 1
ATOM 555 C CA . ALA A 1 73 ? -4.875 13.217 5.245 1.00 93.94 73 ALA A CA 1
ATOM 556 C C . ALA A 1 73 ? -5.110 13.876 6.613 1.00 93.94 73 ALA A C 1
ATOM 558 O O . ALA A 1 73 ? -6.202 13.749 7.174 1.00 93.94 73 ALA A O 1
ATOM 559 N N . LYS A 1 74 ? -4.131 14.646 7.113 1.00 93.88 74 LYS A N 1
ATOM 560 C CA . LYS A 1 74 ? -4.254 15.380 8.382 1.00 93.88 74 LYS A CA 1
ATOM 561 C C . LYS A 1 74 ? -5.365 16.424 8.345 1.00 93.88 74 LYS A C 1
ATOM 563 O O . LYS A 1 74 ? -6.122 16.504 9.309 1.00 93.88 74 LYS A O 1
ATOM 568 N N . GLU A 1 75 ? -5.510 17.161 7.247 1.00 96.06 75 GLU A N 1
ATOM 569 C CA . GLU A 1 75 ? -6.567 18.170 7.095 1.00 96.06 75 GLU A CA 1
ATOM 570 C C . GLU A 1 75 ? -7.971 17.539 7.089 1.00 96.06 75 GLU A C 1
ATOM 572 O O . GLU A 1 75 ? -8.895 18.001 7.769 1.00 96.06 75 GLU A O 1
ATOM 577 N N . VAL A 1 76 ? -8.127 16.415 6.382 1.00 95.19 76 VAL A N 1
ATOM 578 C CA . VAL A 1 76 ? -9.384 15.653 6.361 1.00 95.19 76 VAL A CA 1
ATOM 579 C C . VAL A 1 76 ? -9.722 15.134 7.758 1.00 95.19 76 VAL A C 1
ATOM 581 O O . VAL A 1 76 ? -10.843 15.316 8.236 1.00 95.19 76 VAL A O 1
ATOM 584 N N . VAL A 1 77 ? -8.757 14.526 8.449 1.00 94.81 77 VAL A N 1
ATOM 585 C CA . VAL A 1 77 ? -8.954 13.990 9.804 1.00 94.81 77 VAL A CA 1
ATOM 586 C C . VAL A 1 77 ? -9.257 15.105 10.803 1.00 94.81 77 VAL A C 1
ATOM 588 O O . VAL A 1 77 ? -10.139 14.936 11.647 1.00 94.81 77 VAL A O 1
ATOM 591 N N . TYR A 1 78 ? -8.589 16.255 10.693 1.00 95.56 78 TYR A N 1
ATOM 592 C CA . TYR A 1 78 ? -8.880 17.443 11.494 1.00 95.56 78 TYR A CA 1
ATOM 593 C C . TYR A 1 78 ? -10.329 17.902 11.296 1.00 95.56 78 TYR A C 1
ATOM 595 O O . TYR A 1 78 ? -11.070 18.049 12.271 1.00 95.56 78 TYR A O 1
ATOM 603 N N . THR A 1 79 ? -10.775 18.017 10.043 1.00 95.81 79 THR A N 1
ATOM 604 C CA . THR A 1 79 ? -12.151 18.404 9.704 1.00 95.81 79 THR A CA 1
ATOM 605 C C . THR A 1 79 ? -13.177 17.425 10.279 1.00 95.81 79 THR A C 1
ATOM 607 O O . THR A 1 79 ? -14.182 17.844 10.864 1.00 95.81 79 THR A O 1
ATOM 610 N N . ILE A 1 80 ? -12.929 16.113 10.167 1.00 94.88 80 ILE A N 1
ATOM 611 C CA . ILE A 1 80 ? -13.808 15.091 10.755 1.00 94.88 80 ILE A CA 1
ATOM 612 C C . ILE A 1 80 ? -13.828 15.231 12.282 1.00 94.88 80 ILE A C 1
ATOM 614 O O . ILE A 1 80 ? -14.907 15.226 12.875 1.00 94.88 80 ILE A O 1
ATOM 618 N N . ARG A 1 81 ? -12.668 15.421 12.922 1.00 94.75 81 ARG A N 1
ATOM 619 C CA . ARG A 1 81 ? -12.561 15.582 14.379 1.00 94.75 81 ARG A CA 1
ATOM 620 C C . ARG A 1 81 ? -13.359 16.789 14.872 1.00 94.75 81 ARG A C 1
ATOM 622 O O . ARG A 1 81 ? -14.128 16.650 15.819 1.00 94.75 81 ARG A O 1
ATOM 629 N N . VAL A 1 82 ? -13.243 17.938 14.206 1.00 94.44 82 VAL A N 1
ATOM 630 C CA . VAL A 1 82 ? -14.021 19.147 14.532 1.00 94.44 82 VAL A CA 1
ATOM 631 C C . VAL A 1 82 ? -15.521 18.902 14.347 1.00 94.44 82 VAL A C 1
ATOM 633 O O . VAL A 1 82 ? -16.319 19.261 15.212 1.00 94.44 82 VAL A O 1
ATOM 636 N N . ARG A 1 83 ? -15.927 18.231 13.262 1.00 93.69 83 ARG A N 1
ATOM 637 C CA . ARG A 1 83 ? -17.337 17.886 13.022 1.00 93.69 83 ARG A CA 1
ATOM 638 C C . ARG A 1 83 ? -17.894 16.953 14.099 1.00 93.69 83 ARG A C 1
ATOM 640 O O . ARG A 1 83 ? -19.008 17.176 14.566 1.00 93.69 83 ARG A O 1
ATOM 647 N N . MET A 1 84 ? -17.127 15.948 14.516 1.00 92.38 84 MET A N 1
ATOM 648 C CA . MET A 1 84 ? -17.516 15.041 15.597 1.00 92.38 84 MET A CA 1
ATOM 649 C C . MET A 1 84 ? -17.624 15.777 16.941 1.00 92.38 84 MET A C 1
ATOM 651 O O . MET A 1 84 ? -18.594 15.553 17.660 1.00 92.38 84 MET A O 1
ATOM 655 N N . LEU A 1 85 ? -16.694 16.687 17.267 1.00 91.38 85 LEU A N 1
ATOM 656 C CA . LEU A 1 85 ? -16.764 17.512 18.485 1.00 91.38 85 LEU A CA 1
ATOM 657 C C . LEU A 1 85 ? -18.012 18.404 18.496 1.00 91.38 85 LEU A C 1
ATOM 659 O O . LEU A 1 85 ? -18.745 18.431 19.481 1.00 91.38 85 LEU A O 1
ATOM 663 N N . ASN A 1 86 ? -18.302 19.072 17.377 1.00 90.88 86 ASN A N 1
ATOM 664 C CA . ASN A 1 86 ? -19.496 19.908 17.230 1.00 90.88 86 ASN A CA 1
ATOM 665 C C . ASN A 1 86 ? -20.801 19.107 17.291 1.00 90.88 86 ASN A C 1
ATOM 667 O O . ASN A 1 86 ? -21.842 19.654 17.650 1.00 90.88 86 ASN A O 1
ATOM 671 N N . ARG A 1 87 ? -20.769 17.828 16.904 1.0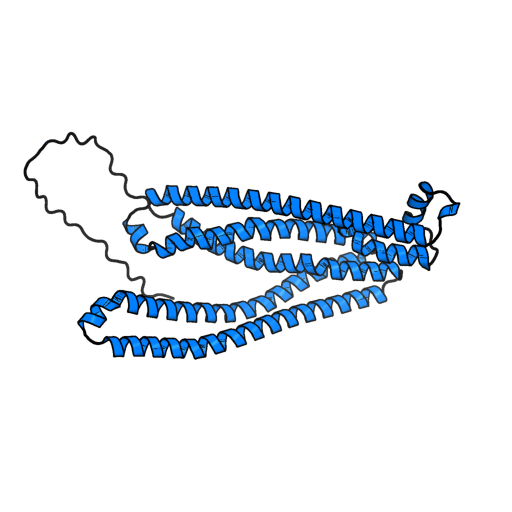0 88.94 87 ARG A N 1
ATOM 672 C CA . ARG A 1 87 ? -21.923 16.937 17.033 1.00 88.94 87 ARG A CA 1
ATOM 673 C C . ARG A 1 87 ? -22.105 16.468 18.473 1.00 88.94 87 ARG A C 1
ATOM 675 O O . ARG A 1 87 ? -23.239 16.379 18.927 1.00 88.94 87 ARG A O 1
ATOM 682 N N . LEU A 1 88 ? -21.013 16.238 19.201 1.00 87.44 88 LEU A N 1
ATOM 683 C CA . LEU A 1 88 ? -21.046 15.757 20.583 1.00 87.44 88 LEU A CA 1
ATOM 684 C C . LEU A 1 88 ? -21.809 16.694 21.530 1.00 87.44 88 LEU A C 1
ATOM 686 O O . LEU A 1 88 ? -22.490 16.207 22.422 1.00 87.44 88 LEU A O 1
ATOM 690 N N . SER A 1 89 ? -21.768 18.011 21.302 1.00 84.44 89 SER A N 1
ATOM 691 C CA . SER A 1 89 ? -22.524 18.989 22.102 1.00 84.44 89 SER A CA 1
ATOM 692 C C . SER A 1 89 ? -24.032 19.020 21.822 1.00 84.44 89 SER A C 1
ATOM 694 O O . SER A 1 89 ? -24.769 19.659 22.567 1.00 84.44 89 SER A O 1
ATOM 696 N N . LYS A 1 90 ? -24.495 18.365 20.749 1.00 86.12 90 LYS A N 1
ATOM 697 C CA . LYS A 1 90 ? -25.901 18.377 20.308 1.00 86.12 90 LYS A CA 1
ATOM 698 C C . LYS A 1 90 ? -26.614 17.043 20.510 1.00 86.12 90 LYS A C 1
ATOM 700 O O . LYS A 1 90 ? -27.837 17.008 20.450 1.00 86.12 90 LYS A O 1
ATOM 705 N N . ILE A 1 91 ? -25.868 15.959 20.717 1.00 86.44 91 ILE A N 1
ATOM 706 C CA .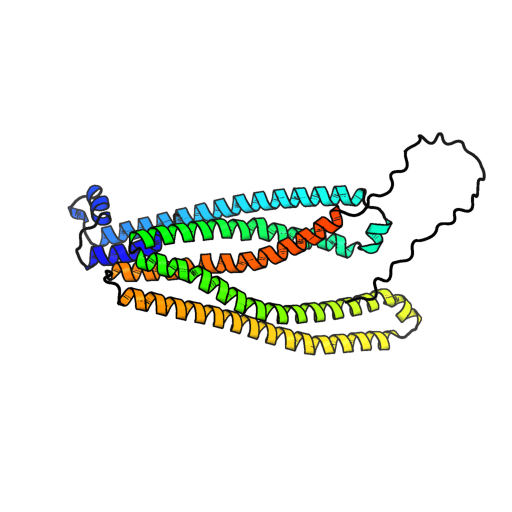 ILE A 1 91 ? -26.422 14.613 20.893 1.00 86.44 91 ILE A CA 1
ATOM 707 C C . ILE A 1 91 ? -27.217 14.533 22.197 1.00 86.44 91 ILE A C 1
ATOM 709 O O . ILE A 1 91 ? -26.790 15.062 23.222 1.00 86.44 91 ILE A O 1
ATOM 713 N N . ALA A 1 92 ? -28.350 13.829 22.155 1.00 83.62 92 ALA A N 1
ATOM 714 C CA . ALA A 1 92 ? -29.178 13.621 23.331 1.00 83.62 92 ALA A CA 1
ATOM 715 C C . ALA A 1 92 ? -28.435 12.834 24.426 1.00 83.62 92 ALA A C 1
ATOM 717 O O . ALA A 1 92 ? -27.823 11.798 24.140 1.00 83.62 92 ALA A O 1
ATOM 718 N N . LEU A 1 93 ? -28.553 13.245 25.693 1.00 82.88 93 LEU A N 1
ATOM 719 C CA . LEU A 1 93 ? -27.851 12.599 26.814 1.00 82.88 93 LEU A CA 1
ATOM 720 C C . LEU A 1 93 ? -28.178 11.098 26.909 1.00 82.88 93 LEU A C 1
ATOM 722 O O . LEU A 1 93 ? -27.296 10.273 27.136 1.00 82.88 93 LEU A O 1
ATOM 726 N N . SER A 1 94 ? -29.435 10.734 26.635 1.00 81.62 94 SER A N 1
ATOM 727 C CA . SER A 1 94 ? -29.885 9.335 26.624 1.00 81.62 94 SER A CA 1
ATOM 728 C C . SER A 1 94 ? -29.196 8.462 25.567 1.00 81.62 94 SER A C 1
ATOM 730 O O . SER A 1 94 ? -28.971 7.280 25.811 1.00 81.62 94 SER A O 1
ATOM 732 N N . GLU A 1 95 ? -28.826 9.023 24.412 1.00 80.12 95 GLU A N 1
ATOM 733 C CA . GLU A 1 95 ? -28.077 8.299 23.377 1.00 80.12 95 GLU A CA 1
ATOM 734 C C . GLU A 1 95 ? -26.605 8.164 23.802 1.00 80.12 95 GLU A C 1
ATOM 736 O O . GLU A 1 95 ? -26.026 7.080 23.710 1.00 80.12 95 GLU A O 1
ATOM 741 N N . PHE A 1 96 ? -26.014 9.217 24.379 1.00 81.94 96 PHE A N 1
ATOM 742 C CA . PHE A 1 96 ? -24.636 9.181 24.880 1.00 81.94 96 PHE A CA 1
ATOM 743 C C . PHE A 1 96 ? -24.428 8.122 25.979 1.00 81.94 96 PHE A C 1
ATOM 745 O O . PHE A 1 96 ? -23.441 7.381 25.946 1.00 81.94 96 PHE A O 1
ATOM 752 N N . GLU A 1 97 ? -25.383 7.978 26.903 1.00 80.88 97 GLU A N 1
ATOM 753 C CA . GLU A 1 97 ? -25.355 6.951 27.957 1.00 80.88 97 GLU A CA 1
ATOM 754 C C . GLU A 1 97 ? -25.380 5.513 27.415 1.00 80.88 97 GLU A C 1
ATOM 756 O O . GLU A 1 97 ? -24.841 4.606 28.055 1.00 80.88 97 GLU A O 1
ATOM 761 N N . THR A 1 98 ? -25.982 5.286 26.242 1.00 80.38 98 THR A N 1
ATOM 762 C CA . THR A 1 98 ? -26.021 3.950 25.620 1.00 80.38 98 THR A CA 1
ATOM 763 C C . THR A 1 98 ? -24.715 3.570 24.929 1.00 80.38 98 THR A C 1
ATOM 765 O O . THR A 1 98 ? -24.356 2.392 24.903 1.00 80.38 98 THR A O 1
ATOM 768 N N . VAL A 1 99 ? -23.985 4.548 24.388 1.00 80.12 99 VAL A N 1
ATOM 769 C CA . VAL A 1 99 ? -22.708 4.321 23.692 1.00 80.12 99 VAL A CA 1
ATOM 770 C C . VAL A 1 99 ? -21.546 4.239 24.684 1.00 80.12 99 VAL A C 1
ATOM 772 O O . VAL A 1 99 ? -20.680 3.374 24.541 1.00 80.12 99 VAL A O 1
ATOM 775 N N . GLY A 1 100 ? -21.544 5.108 25.697 1.00 81.62 100 GLY A N 1
ATOM 776 C CA . GLY A 1 100 ? -20.497 5.196 26.711 1.00 81.62 100 GLY A CA 1
ATOM 777 C C . GLY A 1 100 ? -19.261 5.983 26.256 1.00 81.62 100 GLY A C 1
ATOM 778 O O . GLY A 1 100 ? -18.847 5.943 25.094 1.00 81.62 100 GLY A O 1
ATOM 779 N N . SER A 1 101 ? -18.630 6.681 27.204 1.00 81.81 101 SER A N 1
ATOM 780 C CA . SER A 1 101 ? -17.491 7.578 26.952 1.00 81.81 101 SER A CA 1
ATOM 781 C C . SER A 1 101 ? -16.291 6.867 26.320 1.00 81.81 101 SER A C 1
ATOM 783 O O . SER A 1 101 ? -15.722 7.379 25.362 1.00 81.81 101 SER A O 1
ATOM 785 N N . GLY A 1 102 ? -15.950 5.656 26.773 1.00 79.75 102 GLY A N 1
ATOM 786 C CA . GLY A 1 102 ? -14.808 4.899 26.242 1.00 79.75 102 GLY A CA 1
ATOM 787 C C . GLY A 1 102 ? -14.948 4.526 24.762 1.00 79.75 102 GLY A C 1
ATOM 788 O O . GLY A 1 102 ? -13.980 4.595 24.002 1.00 79.75 102 GLY A O 1
ATOM 789 N N . ARG A 1 103 ? -16.166 4.192 24.316 1.00 80.06 103 ARG A N 1
ATOM 790 C CA . ARG A 1 103 ? -16.436 3.880 22.906 1.00 80.06 103 ARG A CA 1
ATOM 791 C C . ARG A 1 103 ? -16.350 5.136 22.039 1.00 80.06 103 ARG A C 1
ATOM 793 O O . ARG A 1 103 ? -15.724 5.094 20.983 1.00 80.06 103 ARG A O 1
ATOM 800 N N . VAL A 1 104 ? -16.884 6.260 22.524 1.00 86.38 104 VAL A N 1
ATOM 801 C CA . VAL A 1 104 ? -16.737 7.569 21.869 1.00 86.38 104 VAL A CA 1
ATOM 802 C C . VAL A 1 104 ? -15.257 7.942 21.739 1.00 86.38 104 VAL A C 1
ATOM 804 O O . VAL A 1 104 ? -14.811 8.254 20.638 1.00 86.38 104 VAL A O 1
ATOM 807 N N . THR A 1 105 ? -14.460 7.825 22.807 1.00 87.31 105 THR A N 1
ATOM 808 C CA . THR A 1 105 ? -13.010 8.084 22.761 1.00 87.31 105 THR A CA 1
ATOM 809 C C . THR A 1 105 ? -12.303 7.209 21.725 1.00 87.31 105 THR A C 1
ATOM 811 O O . THR A 1 105 ? -11.477 7.712 20.965 1.00 87.31 105 THR A O 1
ATOM 814 N N . SER A 1 106 ? -12.660 5.924 21.627 1.00 86.75 106 SER A N 1
ATOM 815 C CA . SER A 1 106 ? -12.101 5.028 20.606 1.00 86.75 106 SER A CA 1
ATOM 816 C C . SER A 1 106 ? -12.429 5.491 19.179 1.00 86.75 106 SER A C 1
ATOM 818 O O . SER A 1 106 ? -11.547 5.482 18.321 1.00 86.75 106 SER A O 1
ATOM 820 N N . HIS A 1 107 ? -13.642 5.994 18.921 1.00 88.94 107 HIS A N 1
ATOM 821 C CA . HIS A 1 107 ? -13.981 6.581 17.617 1.00 88.94 107 HIS A CA 1
ATOM 822 C C . HIS A 1 107 ? -13.142 7.832 17.301 1.00 88.94 107 HIS A C 1
ATOM 824 O O . HIS A 1 107 ? -12.735 8.040 16.161 1.00 88.94 107 HIS A O 1
ATOM 830 N N . PHE A 1 108 ? -12.831 8.653 18.306 1.00 89.38 108 PHE A N 1
ATOM 831 C CA . PHE A 1 108 ? -12.011 9.859 18.139 1.00 89.38 108 PHE A CA 1
ATOM 832 C C . PHE A 1 108 ? -10.512 9.590 17.942 1.00 89.38 108 PHE A C 1
ATOM 834 O O . PHE A 1 108 ? -9.801 10.451 17.417 1.00 89.38 108 PHE A O 1
ATOM 841 N N . VAL A 1 109 ? -10.016 8.430 18.368 1.00 88.94 109 VAL A N 1
ATOM 842 C CA . VAL A 1 109 ? -8.587 8.098 18.298 1.00 88.94 109 VAL A CA 1
ATOM 843 C C . VAL A 1 109 ? -8.352 6.980 17.292 1.00 88.94 109 VAL A C 1
ATOM 845 O O . VAL A 1 109 ? -7.767 7.212 16.238 1.00 88.94 109 VAL A O 1
ATOM 848 N N . THR A 1 110 ? -8.839 5.778 17.583 1.00 89.06 110 THR A N 1
ATOM 849 C CA . THR A 1 110 ? -8.574 4.565 16.803 1.00 89.06 110 THR A CA 1
ATOM 850 C C . THR A 1 110 ? -9.173 4.644 15.401 1.00 89.06 110 THR A C 1
ATOM 852 O O . THR A 1 110 ? -8.481 4.376 14.420 1.00 89.06 110 THR A O 1
ATOM 855 N N . ASP A 1 111 ? -10.439 5.053 15.288 1.00 91.94 111 ASP A N 1
ATOM 856 C CA . ASP A 1 111 ? -11.132 5.080 13.993 1.00 91.94 111 ASP A CA 1
ATOM 857 C C . ASP A 1 111 ? -10.619 6.212 13.095 1.00 91.94 111 ASP A C 1
ATOM 859 O O . ASP A 1 111 ? -10.404 6.005 11.899 1.00 91.94 111 ASP A O 1
ATOM 863 N N . LEU A 1 112 ? -10.327 7.382 13.673 1.00 93.06 112 LEU A N 1
ATOM 864 C CA . LEU A 1 112 ? -9.683 8.479 12.947 1.00 93.06 112 LEU A CA 1
ATOM 865 C C . LEU A 1 112 ? -8.250 8.139 12.514 1.00 93.06 112 LEU A C 1
ATOM 867 O O . LEU A 1 112 ? -7.871 8.489 11.400 1.00 93.06 112 LEU A O 1
ATOM 871 N N . ASN A 1 113 ? -7.474 7.413 13.326 1.00 92.75 113 ASN A N 1
ATOM 872 C CA . ASN A 1 113 ? -6.136 6.950 12.937 1.00 92.75 113 ASN A CA 1
ATOM 873 C C . ASN A 1 113 ? -6.181 5.922 11.794 1.00 92.75 113 ASN A C 1
ATOM 875 O O . ASN A 1 113 ? -5.295 5.911 10.937 1.00 92.75 113 ASN A O 1
ATOM 879 N N . ALA A 1 114 ? -7.209 5.068 11.749 1.00 90.62 114 ALA A N 1
ATOM 880 C CA . ALA A 1 114 ? -7.407 4.148 10.630 1.00 90.62 114 ALA A CA 1
ATOM 881 C C . ALA A 1 114 ? -7.696 4.907 9.321 1.00 90.62 114 ALA A C 1
ATOM 883 O O . ALA A 1 114 ? -7.133 4.570 8.279 1.00 90.62 114 ALA A O 1
ATOM 884 N N . ILE A 1 115 ? -8.519 5.960 9.381 1.00 93.69 115 ILE A N 1
ATOM 885 C CA . ILE A 1 115 ? -8.805 6.844 8.239 1.00 93.69 115 ILE A CA 1
ATOM 886 C C . ILE A 1 115 ? -7.549 7.612 7.805 1.00 93.69 115 ILE A C 1
ATOM 888 O O . ILE A 1 115 ? -7.246 7.653 6.614 1.00 93.69 115 ILE A O 1
ATOM 892 N N . ASP A 1 116 ? -6.791 8.156 8.759 1.00 93.88 116 ASP A N 1
ATOM 893 C CA . ASP A 1 116 ? -5.513 8.840 8.525 1.00 93.88 116 ASP A CA 1
ATOM 894 C C . ASP A 1 116 ? -4.510 7.941 7.790 1.00 93.88 116 ASP A C 1
ATOM 896 O O . ASP A 1 116 ? -3.959 8.324 6.761 1.00 93.88 116 ASP A O 1
ATOM 900 N N . SER A 1 117 ? -4.330 6.710 8.272 1.00 90.69 117 SER A N 1
ATOM 901 C CA . SER A 1 117 ? -3.405 5.738 7.675 1.00 90.69 117 SER A CA 1
ATOM 902 C C . SER A 1 117 ? -3.846 5.315 6.272 1.00 90.69 117 SER A C 1
ATOM 904 O O . SER A 1 117 ? -3.020 5.144 5.370 1.00 90.69 117 SER A O 1
ATOM 906 N N . PHE A 1 118 ? -5.156 5.162 6.063 1.00 92.56 118 PHE A N 1
ATOM 907 C CA . PHE A 1 118 ? -5.707 4.834 4.754 1.00 92.56 118 PHE A CA 1
ATOM 908 C C . PHE A 1 118 ? -5.480 5.971 3.750 1.00 92.56 118 PHE A C 1
ATOM 910 O O . PHE A 1 118 ? -4.908 5.735 2.687 1.00 92.56 118 PHE A O 1
ATOM 917 N N . LEU A 1 119 ? -5.841 7.209 4.102 1.00 92.19 119 LEU A N 1
ATOM 918 C CA . LEU A 1 119 ? -5.668 8.384 3.240 1.00 92.19 119 LEU A CA 1
ATOM 919 C C . LEU A 1 119 ? -4.190 8.712 2.985 1.00 92.19 119 LEU A C 1
ATOM 921 O O . LEU A 1 119 ? -3.798 8.956 1.847 1.00 92.19 119 LEU A O 1
ATOM 925 N N . GLY A 1 120 ? -3.377 8.724 4.041 1.00 90.00 120 GLY A N 1
ATOM 926 C CA . GLY A 1 120 ? -1.995 9.188 3.988 1.00 90.00 120 GLY A CA 1
ATOM 927 C C . GLY A 1 120 ? -1.046 8.165 3.376 1.00 90.00 120 GLY A C 1
ATOM 928 O O . GLY A 1 120 ? -0.308 8.490 2.451 1.00 90.00 120 GLY A O 1
ATOM 929 N N . ALA A 1 121 ? -1.064 6.925 3.871 1.00 87.50 121 ALA A N 1
ATOM 930 C CA . ALA A 1 121 ? -0.127 5.896 3.425 1.00 87.50 121 ALA A CA 1
ATOM 931 C C . ALA A 1 121 ? -0.703 5.035 2.295 1.00 87.50 121 ALA A C 1
ATOM 933 O O . ALA A 1 121 ? -0.031 4.813 1.290 1.00 87.50 121 ALA A O 1
ATOM 934 N N . SER A 1 122 ? -1.951 4.569 2.423 1.00 90.25 122 SER A N 1
ATOM 935 C CA . SER A 1 122 ? -2.485 3.552 1.501 1.00 90.25 122 SER A CA 1
ATOM 936 C C . SER A 1 122 ? -2.870 4.132 0.139 1.00 90.25 122 SER A C 1
ATOM 938 O O . SER A 1 122 ? -2.496 3.574 -0.889 1.00 90.25 122 SER A O 1
ATOM 940 N N . ILE A 1 123 ? -3.571 5.271 0.107 1.00 90.50 123 ILE A N 1
ATOM 941 C CA . ILE A 1 123 ? -3.928 5.939 -1.157 1.00 90.50 123 ILE A CA 1
ATOM 942 C C . ILE A 1 123 ? -2.680 6.504 -1.842 1.00 90.50 123 ILE A C 1
ATOM 944 O O . ILE A 1 123 ? -2.525 6.351 -3.052 1.00 90.50 123 ILE A O 1
ATOM 948 N N . SER A 1 124 ? -1.768 7.110 -1.074 1.00 90.69 124 SER A N 1
ATOM 949 C CA . SER A 1 124 ? -0.483 7.581 -1.601 1.00 90.69 124 SER A CA 1
ATOM 950 C C . SER A 1 124 ? 0.302 6.436 -2.249 1.00 90.69 124 SER A C 1
ATOM 952 O O . SER A 1 124 ? 0.719 6.550 -3.402 1.00 90.69 124 SER A O 1
ATOM 954 N N . GLY A 1 125 ? 0.426 5.301 -1.552 1.00 88.44 125 GLY A N 1
ATOM 955 C CA . GLY A 1 125 ? 1.038 4.087 -2.087 1.00 88.44 125 GLY A CA 1
ATOM 956 C C . GLY A 1 125 ? 0.360 3.626 -3.374 1.00 88.44 125 GLY A C 1
ATOM 957 O O . GLY A 1 125 ? 1.032 3.511 -4.392 1.00 88.44 125 GLY A O 1
ATOM 958 N N . LEU A 1 126 ? -0.974 3.491 -3.375 1.00 89.38 126 LEU A N 1
ATOM 959 C CA . LEU A 1 126 ? -1.754 3.086 -4.552 1.00 89.38 126 LEU A CA 1
ATOM 960 C C . LEU A 1 126 ? -1.419 3.925 -5.781 1.00 89.38 126 LEU A C 1
ATOM 962 O O . LEU A 1 126 ? -1.226 3.366 -6.858 1.00 89.38 126 LEU A O 1
ATOM 966 N N . VAL A 1 127 ? -1.346 5.250 -5.641 1.00 89.81 127 VAL A N 1
ATOM 967 C CA . VAL A 1 127 ? -1.031 6.135 -6.770 1.00 89.81 127 VAL A CA 1
ATOM 968 C C . VAL A 1 127 ? 0.345 5.789 -7.340 1.00 89.81 127 VAL A C 1
ATOM 970 O O . VAL A 1 127 ? 0.471 5.607 -8.551 1.00 89.81 127 VAL A O 1
ATOM 973 N N . VAL A 1 128 ? 1.364 5.609 -6.493 1.00 88.88 128 VAL A N 1
ATOM 974 C CA . VAL A 1 128 ? 2.702 5.195 -6.950 1.00 88.88 128 VAL A CA 1
ATOM 975 C C . VAL A 1 128 ? 2.661 3.823 -7.601 1.00 88.88 128 VAL A C 1
ATOM 977 O O . VAL A 1 128 ? 3.221 3.661 -8.686 1.00 88.88 128 VAL A O 1
ATOM 980 N N . SER A 1 129 ? 2.008 2.846 -6.976 1.00 89.38 129 SER A N 1
ATOM 981 C CA . SER A 1 129 ? 1.945 1.468 -7.459 1.00 89.38 129 SER A CA 1
ATOM 982 C C . SER A 1 129 ? 1.245 1.390 -8.818 1.00 89.38 129 SER A C 1
ATOM 984 O O . SER A 1 129 ? 1.772 0.764 -9.733 1.00 89.38 129 SER A O 1
ATOM 986 N N . VAL A 1 130 ? 0.123 2.095 -9.004 1.00 89.19 130 VAL A N 1
ATOM 987 C CA . VAL A 1 130 ? -0.611 2.162 -10.280 1.00 89.19 130 VAL A CA 1
ATOM 988 C C . VAL A 1 130 ? 0.217 2.849 -11.358 1.00 89.19 130 VAL A C 1
ATOM 990 O O . VAL A 1 130 ? 0.371 2.289 -12.443 1.00 89.19 130 VAL A O 1
ATOM 993 N N . LEU A 1 131 ? 0.810 4.017 -11.073 1.00 88.62 131 LEU A N 1
ATOM 994 C CA . LEU A 1 131 ? 1.709 4.661 -12.034 1.00 88.62 131 LEU A CA 1
ATOM 995 C C . LEU A 1 131 ? 2.859 3.713 -12.395 1.00 88.62 131 LEU A C 1
ATOM 997 O O . LEU A 1 131 ? 3.197 3.555 -13.561 1.00 88.62 131 LEU A O 1
ATOM 1001 N N . THR A 1 132 ? 3.455 3.050 -11.412 1.00 87.25 132 THR A N 1
ATOM 1002 C CA . THR A 1 132 ? 4.585 2.147 -11.639 1.00 87.25 132 THR A CA 1
ATOM 1003 C C . THR A 1 132 ? 4.189 0.968 -12.520 1.00 87.25 132 THR A C 1
ATOM 1005 O O . THR A 1 132 ? 4.882 0.704 -13.497 1.00 87.25 132 THR A O 1
ATOM 1008 N N . LEU A 1 133 ? 3.049 0.326 -12.254 1.00 87.50 133 LEU A N 1
ATOM 1009 C CA . LEU A 1 133 ? 2.515 -0.758 -13.080 1.00 87.50 133 LEU A CA 1
ATOM 1010 C C . LEU A 1 133 ? 2.247 -0.309 -14.519 1.00 87.50 133 LEU A C 1
ATOM 1012 O O . LEU A 1 133 ? 2.636 -1.016 -15.443 1.00 87.50 133 LEU A O 1
ATOM 1016 N N . ILE A 1 134 ? 1.653 0.872 -14.721 1.00 89.38 134 ILE A N 1
ATOM 1017 C CA . ILE A 1 134 ? 1.426 1.437 -16.062 1.00 89.38 134 ILE A CA 1
ATOM 1018 C C . ILE A 1 134 ? 2.758 1.684 -16.777 1.00 89.38 134 ILE A C 1
ATOM 1020 O O . ILE A 1 134 ? 2.903 1.342 -17.947 1.00 89.38 134 ILE A O 1
ATOM 1024 N N . GLY A 1 135 ? 3.744 2.249 -16.076 1.00 87.12 135 GLY A N 1
ATOM 1025 C CA . GLY A 1 135 ? 5.063 2.513 -16.644 1.00 87.12 135 GLY A CA 1
ATOM 1026 C C . GLY A 1 135 ? 5.792 1.231 -17.044 1.00 87.12 135 GLY A C 1
ATOM 1027 O O . GLY A 1 135 ? 6.328 1.154 -18.145 1.00 87.12 135 GLY A O 1
ATOM 1028 N N . VAL A 1 136 ? 5.777 0.212 -16.181 1.00 86.25 136 VAL A N 1
ATOM 1029 C CA . VAL A 1 136 ? 6.364 -1.100 -16.486 1.00 86.25 136 VAL A CA 1
ATOM 1030 C C . VAL A 1 136 ? 5.627 -1.764 -17.646 1.00 86.25 136 VAL A C 1
ATOM 1032 O O . VAL A 1 136 ? 6.273 -2.246 -18.569 1.00 86.25 136 VAL A O 1
ATOM 1035 N N . ALA A 1 137 ? 4.292 -1.737 -17.649 1.00 87.19 137 ALA A N 1
ATOM 1036 C CA . ALA A 1 137 ? 3.499 -2.277 -18.746 1.00 87.19 137 ALA A CA 1
ATOM 1037 C C . ALA A 1 137 ? 3.856 -1.598 -20.073 1.00 87.19 137 ALA A C 1
ATOM 1039 O O . ALA A 1 137 ? 4.107 -2.295 -21.048 1.00 87.19 137 ALA A O 1
ATOM 1040 N N . ALA A 1 138 ? 3.958 -0.266 -20.109 1.00 87.69 138 ALA A N 1
ATOM 1041 C CA . ALA A 1 138 ? 4.340 0.470 -21.313 1.00 87.69 138 ALA A CA 1
ATOM 1042 C C . ALA A 1 138 ? 5.720 0.045 -21.848 1.00 87.69 138 ALA A C 1
ATOM 1044 O O . ALA A 1 138 ? 5.862 -0.168 -23.051 1.00 87.69 138 ALA A O 1
ATOM 1045 N N . VAL A 1 139 ? 6.715 -0.137 -20.969 1.00 84.94 139 VAL A N 1
ATOM 1046 C CA . VAL A 1 139 ? 8.046 -0.621 -21.379 1.00 84.94 139 VAL A CA 1
ATOM 1047 C C . VAL A 1 139 ? 7.993 -2.065 -21.879 1.00 84.94 139 VAL A C 1
ATOM 1049 O O . VAL A 1 139 ? 8.585 -2.377 -22.909 1.00 84.94 139 VAL A O 1
ATOM 1052 N N . LEU A 1 140 ? 7.256 -2.946 -21.200 1.00 84.62 140 LEU A N 1
ATOM 1053 C CA . LEU A 1 140 ? 7.107 -4.335 -21.635 1.00 84.62 140 LEU A CA 1
ATOM 1054 C C . LEU A 1 140 ? 6.379 -4.434 -22.982 1.00 84.62 140 LEU A C 1
ATOM 1056 O O . LEU A 1 140 ? 6.785 -5.226 -23.825 1.00 84.62 140 LEU A O 1
ATOM 1060 N N . PHE A 1 141 ? 5.339 -3.625 -23.212 1.00 86.94 141 PHE A N 1
ATOM 1061 C CA . PHE A 1 141 ? 4.629 -3.569 -24.495 1.00 86.94 141 PHE A CA 1
ATOM 1062 C C . PHE A 1 141 ? 5.525 -3.077 -25.629 1.00 86.94 141 PHE A C 1
ATOM 1064 O O . PHE A 1 141 ? 5.403 -3.574 -26.746 1.00 86.94 141 PHE A O 1
ATOM 1071 N N . TRP A 1 142 ? 6.420 -2.128 -25.339 1.00 85.25 142 TRP A N 1
ATOM 1072 C CA . TRP A 1 142 ? 7.414 -1.653 -26.299 1.00 85.25 142 TRP A CA 1
ATOM 1073 C C . TRP A 1 142 ? 8.406 -2.755 -26.690 1.00 85.25 142 TRP A C 1
ATOM 1075 O O . TRP A 1 142 ? 8.805 -2.832 -27.847 1.00 85.25 142 TRP A O 1
ATOM 1085 N N . MET A 1 143 ? 8.805 -3.595 -25.733 1.00 79.38 143 MET A N 1
ATOM 1086 C CA . MET A 1 143 ? 9.773 -4.673 -25.947 1.00 79.38 143 MET A CA 1
ATOM 1087 C C . MET A 1 143 ? 9.144 -5.885 -26.640 1.00 79.38 143 MET A C 1
ATOM 1089 O O . MET A 1 143 ? 9.606 -6.312 -27.690 1.00 79.38 143 MET A O 1
ATOM 1093 N N . HIS A 1 144 ? 8.073 -6.442 -26.069 1.00 83.25 144 HIS A N 1
ATOM 1094 C CA . HIS A 1 144 ? 7.422 -7.632 -26.611 1.00 83.25 144 HIS A CA 1
ATOM 1095 C C . HIS A 1 144 ? 5.958 -7.717 -26.160 1.00 83.25 144 HIS A C 1
ATOM 1097 O O . HIS A 1 144 ? 5.641 -8.125 -25.038 1.00 83.25 144 HIS A O 1
ATOM 1103 N N . TRP A 1 145 ? 5.033 -7.353 -27.049 1.00 87.56 145 TRP A N 1
ATOM 1104 C CA . TRP A 1 145 ? 3.616 -7.192 -26.709 1.00 87.56 145 TRP A CA 1
ATOM 1105 C C . TRP A 1 145 ? 2.934 -8.488 -26.240 1.00 87.56 145 TRP A C 1
ATOM 1107 O O . TRP A 1 145 ? 2.109 -8.432 -25.327 1.00 87.56 145 TRP A O 1
ATOM 1117 N N . GLN A 1 146 ? 3.292 -9.660 -26.788 1.00 85.19 146 GLN A N 1
ATOM 1118 C CA . GLN A 1 146 ? 2.729 -10.948 -26.348 1.00 85.19 146 GLN A CA 1
ATOM 1119 C C . GLN A 1 146 ? 3.131 -11.267 -24.903 1.00 85.19 146 GLN A C 1
ATOM 1121 O O . GLN A 1 146 ? 2.325 -11.768 -24.118 1.00 85.19 146 GLN A O 1
ATOM 1126 N N . LEU A 1 147 ? 4.375 -10.940 -24.544 1.00 81.25 147 LEU A N 1
ATOM 1127 C CA . LEU A 1 147 ? 4.915 -11.184 -23.212 1.00 81.25 147 LEU A CA 1
ATOM 1128 C C . LEU A 1 147 ? 4.319 -10.194 -22.205 1.00 81.25 147 LEU A C 1
ATOM 1130 O O . LEU A 1 147 ? 3.918 -10.580 -21.108 1.00 81.25 147 LEU A O 1
ATOM 1134 N N . ALA A 1 148 ? 4.198 -8.928 -22.605 1.00 84.31 148 ALA A N 1
ATOM 1135 C CA . ALA A 1 148 ? 3.552 -7.889 -21.816 1.00 84.31 148 ALA A CA 1
ATOM 1136 C C . ALA A 1 148 ? 2.097 -8.242 -21.489 1.00 84.31 148 ALA A C 1
ATOM 1138 O O . ALA A 1 148 ? 1.690 -8.144 -20.332 1.00 84.31 148 ALA A O 1
ATOM 1139 N N . LEU A 1 149 ? 1.329 -8.703 -22.484 1.00 85.44 149 LEU A N 1
ATOM 1140 C CA . LEU A 1 149 ? -0.062 -9.111 -22.295 1.00 85.44 149 LEU A CA 1
ATOM 1141 C C . LEU A 1 149 ? -0.167 -10.302 -21.339 1.00 85.44 149 LEU A C 1
ATOM 1143 O O . LEU A 1 149 ? -1.014 -10.294 -20.448 1.00 85.44 149 LEU A O 1
ATOM 1147 N N . PHE A 1 150 ? 0.724 -11.286 -21.482 1.00 83.25 150 PHE A N 1
ATOM 1148 C CA . PHE A 1 150 ? 0.802 -12.426 -20.575 1.00 83.25 150 PHE A CA 1
ATOM 1149 C C . PHE A 1 150 ? 1.065 -11.977 -19.132 1.00 83.25 150 PHE A C 1
ATOM 1151 O O . PHE A 1 150 ? 0.260 -12.268 -18.252 1.00 83.25 150 PHE A O 1
ATOM 1158 N N . ILE A 1 151 ? 2.126 -11.199 -18.886 1.00 81.8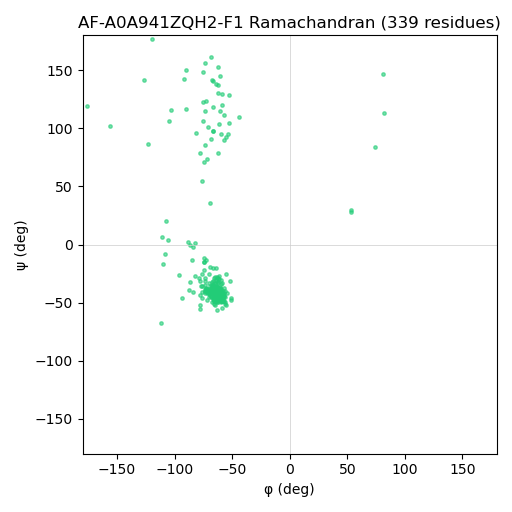1 151 ILE A N 1
ATOM 1159 C CA . ILE A 1 151 ? 2.480 -10.695 -17.546 1.00 81.81 151 ILE A CA 1
ATOM 1160 C C . ILE A 1 151 ? 1.336 -9.856 -16.956 1.00 81.81 151 ILE A C 1
ATOM 1162 O O . ILE A 1 151 ? 0.980 -10.013 -15.786 1.00 81.81 151 ILE A O 1
ATOM 1166 N N . LEU A 1 152 ? 0.725 -8.984 -17.764 1.00 82.56 152 LEU A N 1
ATOM 1167 C CA . LEU A 1 152 ? -0.350 -8.100 -17.323 1.00 82.56 152 LEU A CA 1
ATOM 1168 C C . LEU A 1 152 ? -1.615 -8.870 -16.932 1.00 82.56 152 LEU A C 1
ATOM 1170 O O . 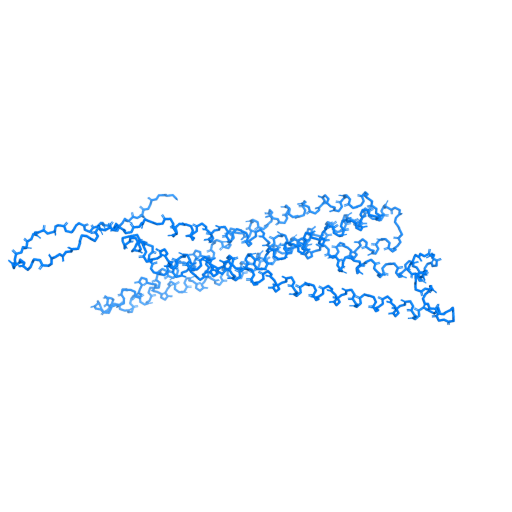LEU A 1 152 ? -2.228 -8.531 -15.924 1.00 82.56 152 LEU A O 1
ATOM 1174 N N . LEU A 1 153 ? -1.993 -9.896 -17.697 1.00 83.75 153 LEU A N 1
ATOM 1175 C CA . LEU A 1 153 ? -3.172 -10.728 -17.432 1.00 83.75 153 LEU A CA 1
ATOM 1176 C C . LEU A 1 153 ? -2.940 -11.670 -16.244 1.00 83.75 153 LEU A C 1
ATOM 1178 O O . LEU A 1 153 ? -3.865 -11.992 -15.501 1.00 83.75 153 LEU A O 1
ATOM 1182 N N . LEU A 1 154 ? -1.689 -12.056 -16.014 1.00 77.44 154 LEU A N 1
ATOM 1183 C CA . LEU A 1 154 ? -1.302 -12.952 -14.935 1.00 77.44 154 LEU A CA 1
ATOM 1184 C C . LEU A 1 154 ? -1.232 -12.218 -13.571 1.00 77.44 154 LEU A C 1
ATOM 1186 O O . LEU A 1 154 ? -1.549 -12.809 -12.540 1.00 77.44 154 LEU A O 1
ATOM 1190 N N . ASN A 1 155 ? -0.943 -10.911 -13.539 1.00 76.38 155 ASN A N 1
ATOM 1191 C CA . ASN A 1 155 ? -0.967 -10.088 -12.315 1.00 76.38 155 ASN A CA 1
ATOM 1192 C C . ASN A 1 155 ? -2.299 -10.107 -11.526 1.00 76.38 155 ASN A C 1
ATOM 1194 O O . ASN A 1 155 ? -2.265 -10.376 -10.322 1.00 76.38 155 ASN A O 1
ATOM 1198 N N . PRO A 1 156 ? -3.482 -9.845 -12.123 1.00 78.12 156 PRO A N 1
ATOM 1199 C CA . PRO A 1 156 ? -4.749 -9.913 -11.396 1.00 78.12 156 PRO A CA 1
ATOM 1200 C C . PRO A 1 156 ? -5.057 -11.331 -10.904 1.00 78.12 156 PRO A C 1
ATOM 1202 O O . PRO A 1 156 ? -5.653 -11.476 -9.839 1.00 78.12 156 PRO A O 1
ATOM 1205 N N . VAL A 1 157 ? -4.604 -12.372 -11.613 1.00 79.94 157 VAL A N 1
ATOM 1206 C CA . VAL A 1 157 ? -4.724 -13.767 -11.160 1.00 79.94 157 VAL A CA 1
ATOM 1207 C C . VAL A 1 157 ? -3.903 -13.992 -9.889 1.00 79.94 157 VAL A C 1
ATOM 1209 O O . VAL A 1 157 ? -4.422 -14.558 -8.929 1.00 79.94 157 VAL A O 1
ATOM 1212 N N . VAL A 1 158 ? -2.665 -13.485 -9.830 1.00 70.81 158 VAL A N 1
ATOM 1213 C CA . VAL A 1 158 ? -1.821 -13.545 -8.622 1.00 70.81 158 VAL A CA 1
ATOM 1214 C C . VAL A 1 158 ? -2.470 -12.801 -7.457 1.00 70.81 158 VAL A C 1
ATOM 1216 O O . VAL A 1 158 ? -2.542 -13.338 -6.351 1.00 70.81 158 VAL A O 1
ATOM 1219 N N . ILE A 1 159 ? -3.003 -11.598 -7.692 1.00 70.62 159 ILE A N 1
ATOM 1220 C CA . ILE A 1 159 ? -3.713 -10.825 -6.661 1.00 70.62 159 ILE A CA 1
ATOM 1221 C C . ILE A 1 159 ? -4.939 -11.606 -6.162 1.00 70.62 159 ILE A C 1
ATOM 1223 O O . ILE A 1 159 ? -5.164 -11.717 -4.954 1.00 70.62 159 ILE A O 1
ATOM 1227 N N . LEU A 1 160 ? -5.723 -12.199 -7.062 1.00 75.19 160 LEU A N 1
ATOM 1228 C CA . LEU A 1 160 ? -6.924 -12.954 -6.706 1.00 75.19 160 LEU A CA 1
ATOM 1229 C C . LEU A 1 160 ? -6.587 -14.242 -5.936 1.00 75.19 160 LEU A C 1
ATOM 1231 O O . LEU A 1 160 ? -7.211 -14.540 -4.918 1.00 75.19 160 LEU A O 1
ATOM 1235 N N . PHE A 1 161 ? -5.548 -14.966 -6.345 1.00 70.31 161 PHE A N 1
ATOM 1236 C CA . PHE A 1 161 ? -5.073 -16.152 -5.634 1.00 70.31 161 PHE A CA 1
ATOM 1237 C C . PHE A 1 161 ? -4.519 -15.795 -4.244 1.00 70.31 161 PHE A C 1
ATOM 1239 O O . PHE A 1 161 ? -4.904 -16.401 -3.239 1.00 70.31 161 PHE A O 1
ATOM 1246 N N . SER A 1 162 ? -3.707 -14.736 -4.159 1.00 62.88 162 SER A N 1
ATOM 1247 C CA . SER A 1 162 ? -3.175 -14.192 -2.904 1.00 62.88 162 SER A CA 1
ATOM 1248 C C . SER A 1 162 ? -4.281 -13.7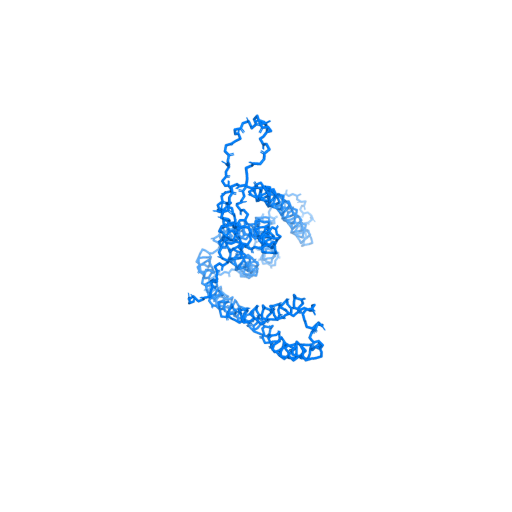67 -1.939 1.00 62.88 162 SER A C 1
ATOM 1250 O O . SER A 1 162 ? -4.207 -14.038 -0.740 1.00 62.88 162 SER A O 1
ATOM 1252 N N . THR A 1 163 ? -5.322 -13.095 -2.433 1.00 63.47 163 THR A N 1
ATOM 1253 C CA . THR A 1 163 ? -6.447 -12.666 -1.587 1.00 63.47 163 THR A CA 1
ATOM 1254 C C . THR A 1 163 ? -7.253 -13.856 -1.078 1.00 63.47 163 THR A C 1
ATOM 1256 O O . THR A 1 163 ? -7.676 -13.857 0.080 1.00 63.47 163 THR A O 1
ATOM 1259 N N . GLN A 1 164 ? -7.439 -14.896 -1.892 1.00 66.69 164 GLN A N 1
ATOM 1260 C CA . GLN A 1 164 ? -8.159 -16.099 -1.481 1.00 66.69 164 GLN A CA 1
ATOM 1261 C C . GLN A 1 164 ? -7.401 -16.889 -0.401 1.00 66.69 164 GLN A C 1
ATOM 1263 O O . GLN A 1 164 ? -8.022 -17.385 0.541 1.00 66.69 164 GLN A O 1
ATOM 1268 N N . LEU A 1 165 ? -6.069 -16.935 -0.487 1.00 60.22 165 LEU A N 1
ATOM 1269 C CA . LEU A 1 165 ? -5.194 -17.456 0.567 1.00 60.22 165 LEU A CA 1
ATOM 1270 C C . LEU A 1 165 ? -5.252 -16.597 1.841 1.00 60.22 165 LEU A C 1
ATOM 1272 O O . LEU A 1 165 ? -5.424 -17.134 2.936 1.00 60.22 165 LEU A O 1
ATOM 1276 N N . GLY A 1 166 ? -5.216 -15.267 1.707 1.00 53.78 166 GLY A N 1
ATOM 1277 C CA . GLY A 1 166 ? -5.291 -14.327 2.833 1.00 53.78 166 GLY A CA 1
ATOM 1278 C C . GLY A 1 166 ? -6.605 -14.388 3.626 1.00 53.78 166 GLY A C 1
ATOM 1279 O O . GLY A 1 166 ? -6.605 -14.212 4.846 1.00 53.78 166 GLY A O 1
ATOM 1280 N N . LYS A 1 167 ? -7.732 -14.720 2.978 1.00 58.19 167 LYS A N 1
ATOM 1281 C CA . LYS A 1 167 ? -9.034 -14.895 3.656 1.00 58.19 167 LYS A CA 1
ATOM 1282 C C . LYS A 1 167 ? -9.007 -15.991 4.729 1.00 58.19 167 LYS A C 1
ATOM 1284 O O . LYS A 1 167 ? -9.651 -15.815 5.756 1.00 58.19 167 LYS A O 1
ATOM 1289 N N . ARG A 1 168 ? -8.235 -17.069 4.548 1.00 53.31 168 ARG A N 1
ATOM 1290 C CA . ARG A 1 168 ? -8.105 -18.147 5.552 1.00 53.31 168 ARG A CA 1
ATOM 1291 C C . ARG A 1 168 ? -7.341 -17.717 6.810 1.00 53.31 168 ARG A C 1
ATOM 1293 O O . ARG A 1 168 ? -7.603 -18.241 7.885 1.00 53.31 168 ARG A O 1
ATOM 1300 N N . VAL A 1 169 ? -6.462 -16.719 6.708 1.00 47.47 169 VAL A N 1
ATOM 1301 C CA . VAL A 1 169 ? -5.732 -16.139 7.856 1.00 47.47 169 VAL A CA 1
ATOM 1302 C C . VAL A 1 169 ? -6.647 -15.261 8.716 1.00 47.47 169 VAL A C 1
ATOM 1304 O O . VAL A 1 169 ? -6.495 -15.187 9.937 1.00 47.47 169 VAL A O 1
ATOM 1307 N N . LYS A 1 170 ? -7.639 -14.616 8.088 1.00 43.09 170 LYS A N 1
ATOM 1308 C CA . LYS A 1 170 ? -8.593 -13.710 8.742 1.00 43.09 170 LYS A CA 1
ATOM 1309 C C . LYS A 1 170 ? -9.415 -14.400 9.834 1.00 43.09 170 LYS A C 1
ATOM 1311 O O . LYS A 1 170 ? -9.680 -13.783 10.866 1.00 43.09 170 LYS A O 1
ATOM 1316 N N . ASP A 1 171 ? -9.782 -15.663 9.633 1.00 50.22 171 ASP A N 1
ATOM 1317 C CA . ASP A 1 171 ? -10.589 -16.411 10.600 1.00 50.22 171 ASP A CA 1
ATOM 1318 C C . ASP A 1 171 ? -9.807 -16.736 11.877 1.00 50.22 171 ASP A C 1
ATOM 1320 O O . ASP A 1 171 ? -10.363 -16.666 12.971 1.00 50.22 171 ASP A O 1
ATOM 1324 N N . LEU A 1 172 ? -8.495 -16.969 11.779 1.00 44.75 172 LEU A N 1
ATOM 1325 C CA . LEU A 1 172 ? -7.657 -17.197 12.957 1.00 44.75 172 LEU A CA 1
ATOM 1326 C C . LEU A 1 172 ? -7.480 -15.912 13.778 1.00 44.75 172 LEU A C 1
ATOM 1328 O O . LEU A 1 172 ? -7.644 -15.948 14.995 1.00 44.75 172 LEU A O 1
ATOM 1332 N N . LYS A 1 173 ? -7.255 -14.759 13.131 1.00 41.56 173 LYS A N 1
ATOM 1333 C CA . LYS A 1 173 ? -7.130 -13.451 13.811 1.00 41.56 173 LYS A CA 1
ATOM 1334 C C . LYS A 1 173 ? -8.406 -13.044 14.569 1.00 41.56 173 LYS A C 1
ATOM 1336 O O . LYS A 1 173 ? -8.350 -12.340 15.571 1.00 41.56 173 LYS A O 1
ATOM 1341 N N . LYS A 1 174 ? -9.571 -13.529 14.128 1.00 48.88 174 LYS A N 1
ATOM 1342 C CA . LYS A 1 174 ? -10.864 -13.309 14.797 1.00 48.88 174 LYS A CA 1
ATOM 1343 C C . LYS A 1 174 ? -10.957 -14.013 16.157 1.00 48.88 174 LYS A C 1
ATOM 1345 O O . LYS A 1 174 ? -11.622 -13.504 17.057 1.00 48.88 174 LYS A O 1
ATOM 1350 N N . HIS A 1 175 ? -10.301 -15.162 16.318 1.00 51.22 175 HIS A N 1
ATOM 1351 C CA . HIS A 1 175 ? -10.281 -15.889 17.587 1.00 51.22 175 HIS A CA 1
ATOM 1352 C C . HIS A 1 175 ? -9.340 -15.243 18.625 1.00 51.22 175 HIS A C 1
ATOM 1354 O O . HIS A 1 175 ? -9.626 -15.353 19.815 1.00 51.22 175 HIS A O 1
ATOM 1360 N N . GLU A 1 176 ? -8.306 -14.500 18.195 1.00 41.62 176 GLU A N 1
ATOM 1361 C CA . GLU A 1 176 ? -7.412 -13.711 19.073 1.00 41.62 176 GLU A CA 1
ATOM 1362 C C . GLU A 1 176 ? -8.163 -12.615 19.808 1.00 41.62 176 GLU A C 1
ATOM 1364 O O . GLU A 1 176 ? -8.173 -12.543 21.036 1.00 41.62 176 GLU A O 1
ATOM 1369 N N . ASN A 1 177 ? -8.818 -11.766 19.015 1.00 48.41 177 ASN A N 1
ATOM 1370 C CA . ASN A 1 177 ? -9.449 -10.556 19.508 1.00 48.41 177 ASN A CA 1
ATOM 1371 C C . ASN A 1 177 ? -10.545 -10.913 20.510 1.00 48.41 177 ASN A C 1
ATOM 1373 O O . ASN A 1 177 ? -10.710 -10.229 21.512 1.00 48.41 177 ASN A O 1
ATOM 1377 N N . ARG A 1 178 ? -11.217 -12.049 20.297 1.00 56.12 178 ARG A N 1
ATOM 1378 C CA . ARG A 1 178 ? -12.243 -12.558 21.201 1.00 56.12 178 ARG A CA 1
ATOM 1379 C C . ARG A 1 178 ? -11.683 -13.009 22.554 1.00 56.12 178 ARG A C 1
ATOM 1381 O O . ARG A 1 178 ? -12.358 -12.840 23.561 1.00 56.12 178 ARG A O 1
ATOM 1388 N N . ALA A 1 179 ? -10.474 -13.570 22.603 1.00 53.28 179 ALA A N 1
ATOM 1389 C CA . ALA A 1 179 ? -9.844 -13.963 23.866 1.00 53.28 179 ALA A CA 1
ATOM 1390 C C . ALA A 1 179 ? -9.386 -12.739 24.682 1.00 53.28 179 ALA A C 1
ATOM 1392 O O . ALA A 1 179 ? -9.557 -12.714 25.901 1.00 53.28 179 ALA A O 1
ATOM 1393 N N . PHE A 1 180 ? -8.871 -11.704 24.007 1.00 51.03 180 PHE A N 1
ATOM 1394 C CA . PHE A 1 180 ? -8.539 -10.421 24.635 1.00 51.03 180 PHE A CA 1
ATOM 1395 C C . PHE A 1 180 ? -9.780 -9.677 25.142 1.00 51.03 180 PHE A C 1
ATOM 1397 O O . PHE A 1 180 ? -9.766 -9.189 26.270 1.00 51.03 180 PHE A O 1
ATOM 1404 N N . GLU A 1 181 ? -10.866 -9.650 24.364 1.00 53.19 181 GLU A N 1
ATOM 1405 C CA . GLU A 1 181 ? -12.144 -9.048 24.772 1.00 53.19 181 GLU A CA 1
ATOM 1406 C C . GLU A 1 181 ? -12.696 -9.693 26.054 1.00 53.19 181 GLU A C 1
ATOM 1408 O O . GLU A 1 181 ? -13.043 -8.978 26.992 1.00 53.19 181 GLU A O 1
ATOM 1413 N N . VAL A 1 182 ? -12.695 -11.031 26.140 1.00 62.47 182 VAL A N 1
ATOM 1414 C CA . VAL A 1 182 ? -13.178 -11.770 27.325 1.00 62.47 182 VAL A CA 1
ATOM 1415 C C . VAL A 1 182 ? -12.335 -11.473 28.571 1.00 62.47 182 VAL A C 1
ATOM 1417 O O . VAL A 1 182 ? -12.877 -11.372 29.672 1.00 62.47 182 VAL A O 1
ATOM 1420 N N . PHE A 1 183 ? -11.017 -11.300 28.424 1.00 56.50 183 PHE A N 1
ATOM 1421 C CA . PHE A 1 183 ? -10.166 -10.890 29.543 1.00 56.50 183 PHE A CA 1
ATOM 1422 C C . PHE A 1 183 ? -10.486 -9.479 30.027 1.00 56.50 183 PHE A C 1
ATOM 1424 O O . PHE A 1 183 ? -10.624 -9.247 31.228 1.00 56.50 183 PHE A O 1
ATOM 1431 N N . GLN A 1 184 ? -10.582 -8.537 29.087 1.00 56.25 184 GLN A N 1
ATOM 1432 C CA . GLN A 1 184 ? -10.833 -7.133 29.390 1.00 56.25 184 GLN A CA 1
ATOM 1433 C C . GLN A 1 184 ? -12.186 -6.942 30.076 1.00 56.25 184 GLN A C 1
ATOM 1435 O O . GLN A 1 184 ? -12.277 -6.160 31.019 1.00 56.25 184 GLN A O 1
ATOM 1440 N N . GLU A 1 185 ? -13.204 -7.695 29.656 1.00 65.81 185 GLU A N 1
ATOM 1441 C CA . GLU A 1 185 ? -14.534 -7.699 30.268 1.00 65.81 185 GLU A CA 1
ATOM 1442 C C . GLU A 1 185 ? -14.497 -8.219 31.716 1.00 65.81 185 GLU A C 1
ATOM 1444 O O . GLU A 1 185 ? -14.967 -7.533 32.624 1.00 65.81 185 GLU A O 1
ATOM 1449 N N . ALA A 1 186 ? -13.850 -9.364 31.967 1.00 61.03 186 ALA A N 1
ATOM 1450 C CA . ALA A 1 186 ? -13.736 -9.937 33.314 1.00 61.03 186 ALA A CA 1
ATOM 1451 C C . ALA A 1 186 ? -12.920 -9.051 34.279 1.00 61.03 186 ALA A C 1
ATOM 1453 O O . ALA A 1 186 ? -13.230 -8.951 35.472 1.00 61.03 186 ALA A O 1
ATOM 1454 N N . LEU A 1 187 ? -11.874 -8.394 33.769 1.00 63.53 187 LEU A N 1
ATOM 1455 C CA . LEU A 1 187 ? -11.065 -7.454 34.541 1.00 63.53 187 LEU A CA 1
ATOM 1456 C C . LEU A 1 187 ? -11.864 -6.191 34.893 1.00 63.53 187 LEU A C 1
ATOM 1458 O O . LEU A 1 187 ? -11.833 -5.761 36.045 1.00 63.53 187 LEU A O 1
ATOM 1462 N N . ALA A 1 188 ? -12.603 -5.629 33.933 1.00 68.31 188 ALA A N 1
ATOM 1463 C CA . ALA A 1 188 ? -13.449 -4.458 34.152 1.00 68.31 188 ALA A CA 1
ATOM 1464 C C . ALA A 1 188 ? -14.559 -4.737 35.179 1.00 68.31 188 ALA A C 1
ATOM 1466 O O . ALA A 1 188 ? -14.717 -3.967 36.121 1.00 68.31 188 ALA A O 1
ATOM 1467 N N . GLU A 1 189 ? -15.257 -5.873 35.068 1.00 71.25 189 GLU A N 1
ATOM 1468 C CA . GLU A 1 189 ? -16.316 -6.268 36.009 1.00 71.25 189 GLU A CA 1
ATOM 1469 C C . GLU A 1 189 ? -15.784 -6.431 37.443 1.00 71.25 189 GLU A C 1
ATOM 1471 O O . GLU A 1 189 ? -16.421 -6.014 38.411 1.00 71.25 189 GLU A O 1
ATOM 1476 N N . THR A 1 190 ? -14.574 -6.979 37.594 1.00 68.69 190 THR A N 1
ATOM 1477 C CA . THR A 1 190 ? -13.952 -7.152 38.915 1.00 68.69 190 THR A CA 1
ATOM 1478 C C . THR A 1 190 ? -13.511 -5.818 39.523 1.00 68.69 190 THR A C 1
ATOM 1480 O O . THR A 1 190 ? -13.641 -5.622 40.733 1.00 68.69 190 THR A O 1
ATOM 1483 N N . LEU A 1 191 ? -12.994 -4.897 38.703 1.00 72.56 191 LEU A N 1
ATOM 1484 C CA . LEU A 1 191 ? -12.585 -3.562 39.147 1.00 72.56 191 LEU A CA 1
ATOM 1485 C C . LEU A 1 191 ? -13.791 -2.691 39.523 1.00 72.56 191 LEU A C 1
ATOM 1487 O O . LEU A 1 191 ? -13.749 -2.031 40.561 1.00 72.56 191 LEU A O 1
ATOM 1491 N N . ASP A 1 192 ? -14.880 -2.752 38.754 1.00 74.25 192 ASP A N 1
ATOM 1492 C CA . ASP A 1 192 ? -16.133 -2.052 39.067 1.00 74.25 192 ASP A CA 1
ATOM 1493 C C . ASP A 1 192 ? -16.785 -2.590 40.354 1.00 74.25 192 ASP A C 1
ATOM 1495 O O . ASP A 1 192 ? -17.365 -1.829 41.131 1.00 74.25 192 ASP A O 1
ATOM 1499 N N . ALA A 1 193 ? -16.650 -3.892 40.631 1.00 78.06 193 ALA A N 1
ATOM 1500 C CA . ALA A 1 193 ? -17.198 -4.536 41.826 1.00 78.06 193 ALA A CA 1
ATOM 1501 C C . ALA A 1 193 ? -16.259 -4.508 43.051 1.00 78.06 193 ALA A C 1
ATOM 1503 O O . ALA A 1 193 ? -16.609 -5.048 44.105 1.00 78.06 193 ALA A O 1
ATOM 1504 N N . LEU A 1 194 ? -15.078 -3.886 42.962 1.00 77.69 194 LEU A N 1
ATOM 1505 C CA . LEU A 1 194 ? -14.025 -3.994 43.979 1.00 77.69 194 LEU A CA 1
ATOM 1506 C C . LEU A 1 194 ? -14.493 -3.552 45.376 1.00 77.69 194 LEU A C 1
ATOM 1508 O O . LEU A 1 194 ? -14.231 -4.231 46.367 1.00 77.69 194 LEU A O 1
ATOM 1512 N N . THR A 1 195 ? -15.226 -2.443 45.472 1.00 76.31 195 THR A N 1
ATOM 1513 C CA . THR A 1 195 ? -15.774 -1.927 46.739 1.00 76.31 195 THR A CA 1
ATOM 1514 C C . THR A 1 195 ? -16.822 -2.857 47.349 1.00 76.31 195 THR A C 1
ATOM 1516 O O . THR A 1 195 ? -16.823 -3.047 48.565 1.00 76.31 195 THR A O 1
ATOM 1519 N N . GLN A 1 196 ? -17.665 -3.496 46.533 1.00 76.88 196 GLN A N 1
ATOM 1520 C CA . GLN A 1 196 ? -18.621 -4.509 47.000 1.00 76.88 196 GLN A CA 1
ATOM 1521 C C . GLN A 1 196 ? -17.910 -5.792 47.448 1.00 76.88 196 GLN A C 1
ATOM 1523 O O . GLN A 1 196 ? -18.248 -6.358 48.485 1.00 76.88 196 GLN A O 1
ATOM 1528 N N . ILE A 1 197 ? -16.884 -6.229 46.716 1.00 76.25 197 ILE A N 1
ATOM 1529 C CA . ILE A 1 197 ? -16.092 -7.421 47.047 1.00 76.25 197 ILE A CA 1
ATOM 1530 C C . ILE A 1 197 ? -15.343 -7.233 48.377 1.00 76.25 197 ILE A C 1
ATOM 1532 O O . ILE A 1 197 ? -15.320 -8.159 49.197 1.00 76.25 197 ILE A O 1
ATOM 1536 N N . ARG A 1 198 ? -14.790 -6.033 48.613 1.00 73.00 198 ARG A N 1
ATOM 1537 C CA . ARG A 1 198 ? -14.187 -5.630 49.895 1.00 73.00 198 ARG A CA 1
ATOM 1538 C C . ARG A 1 198 ? -15.212 -5.625 51.027 1.00 73.00 198 ARG A C 1
ATOM 1540 O O . ARG A 1 198 ? -14.958 -6.197 52.080 1.00 73.00 198 ARG A O 1
ATOM 1547 N N . ALA A 1 199 ? -16.403 -5.071 50.791 1.00 79.12 199 ALA A N 1
ATOM 1548 C CA . ALA A 1 199 ? -17.486 -5.070 51.778 1.00 79.12 199 ALA A CA 1
ATOM 1549 C C . ALA A 1 199 ? -17.952 -6.490 52.159 1.00 79.12 199 ALA A C 1
ATOM 1551 O O . ALA A 1 199 ? -18.371 -6.721 53.290 1.00 79.12 199 ALA A O 1
ATOM 1552 N N . MET A 1 200 ? -17.842 -7.459 51.243 1.00 80.44 200 MET A N 1
ATOM 1553 C CA . MET A 1 200 ? -18.154 -8.869 51.503 1.00 80.44 200 MET A CA 1
ATOM 1554 C C . MET A 1 200 ? -16.978 -9.676 52.084 1.00 80.44 200 MET A C 1
ATOM 1556 O O . MET A 1 200 ? -17.141 -10.875 52.315 1.00 80.44 200 MET A O 1
ATOM 1560 N N . ASN A 1 201 ? -15.799 -9.072 52.291 1.00 81.31 201 ASN A N 1
ATOM 1561 C CA . ASN A 1 201 ? -14.575 -9.752 52.744 1.00 81.31 201 ASN A CA 1
ATOM 1562 C C . ASN A 1 201 ? -14.189 -10.977 51.877 1.00 81.31 201 ASN A C 1
ATOM 1564 O O . ASN A 1 201 ? -13.574 -11.937 52.345 1.00 81.31 201 ASN A O 1
ATOM 1568 N N . ARG A 1 202 ? -14.559 -10.972 50.584 1.00 78.44 202 ARG A N 1
ATOM 1569 C CA . ARG A 1 202 ? -14.335 -12.093 49.643 1.00 78.44 202 ARG A CA 1
ATOM 1570 C C . ARG A 1 202 ? -13.246 -11.827 48.603 1.00 78.44 202 ARG A C 1
ATOM 1572 O O . ARG A 1 202 ? -13.174 -12.524 47.591 1.00 78.44 202 ARG A O 1
ATOM 1579 N N . GLU A 1 203 ? -12.363 -10.872 48.867 1.00 77.88 203 GLU A N 1
ATOM 1580 C CA . GLU A 1 203 ? -11.292 -10.436 47.962 1.00 77.88 203 GLU A CA 1
ATOM 1581 C C . GLU A 1 203 ? -10.449 -11.601 47.433 1.00 77.88 203 GLU A C 1
ATOM 1583 O O . GLU A 1 203 ? -10.284 -11.732 46.226 1.00 77.88 203 GLU A O 1
ATOM 1588 N N . LYS A 1 204 ? -10.002 -12.513 48.309 1.00 76.50 204 LYS A N 1
ATOM 1589 C CA . LYS A 1 204 ? -9.205 -13.688 47.912 1.00 76.50 204 LYS A CA 1
ATOM 1590 C C . LYS A 1 204 ? -9.927 -14.607 46.925 1.00 76.50 204 LYS A C 1
ATOM 1592 O O . LYS A 1 204 ? -9.290 -15.122 46.016 1.00 76.50 204 LYS A O 1
ATOM 1597 N N . HIS A 1 205 ? -11.235 -14.815 47.084 1.00 77.19 205 HIS A N 1
ATOM 1598 C CA . HIS A 1 205 ? -12.004 -15.702 46.205 1.00 77.19 205 HIS A CA 1
ATOM 1599 C C . HIS A 1 205 ? -12.197 -15.089 44.813 1.00 77.19 205 HIS A C 1
ATOM 1601 O O . HIS A 1 205 ? -12.054 -15.781 43.807 1.00 77.19 205 HIS A O 1
ATOM 1607 N N . TYR A 1 206 ? -12.484 -13.787 44.748 1.00 71.00 206 TYR A N 1
ATOM 1608 C CA . TYR A 1 206 ? -12.641 -13.084 43.475 1.00 71.00 206 TYR A CA 1
ATOM 1609 C C . TYR A 1 206 ? -11.295 -12.847 42.776 1.00 71.00 206 TYR A C 1
ATOM 1611 O O . TYR A 1 206 ? -11.197 -13.086 41.577 1.00 71.00 206 TYR A O 1
ATOM 1619 N N . LEU A 1 207 ? -10.236 -12.496 43.513 1.00 74.19 207 LEU A N 1
ATOM 1620 C CA . LEU A 1 207 ? -8.877 -12.379 42.970 1.00 74.19 207 LEU A CA 1
ATOM 1621 C C . LEU A 1 207 ? -8.331 -13.724 42.477 1.00 74.19 207 LEU A C 1
ATOM 1623 O O . LEU A 1 207 ? -7.693 -13.753 41.431 1.00 74.19 207 LEU A O 1
ATOM 1627 N N . ALA A 1 208 ? -8.617 -14.837 43.164 1.00 79.94 208 ALA A N 1
ATOM 1628 C CA . ALA A 1 208 ? -8.266 -16.175 42.682 1.00 79.94 208 ALA A CA 1
ATOM 1629 C C . ALA A 1 208 ? -9.006 -16.520 41.382 1.00 79.94 208 ALA A C 1
ATOM 1631 O O . ALA A 1 208 ? -8.391 -17.005 40.443 1.00 79.94 208 ALA A O 1
ATOM 1632 N N . ARG A 1 209 ? -10.297 -16.178 41.272 1.00 75.44 209 ARG A N 1
ATOM 1633 C CA . ARG A 1 209 ? -11.078 -16.395 40.044 1.00 75.44 209 ARG A CA 1
ATOM 1634 C C . ARG A 1 209 ? -10.548 -15.566 38.863 1.00 75.44 209 ARG A C 1
ATOM 1636 O O . ARG A 1 209 ? -10.517 -16.061 37.739 1.00 75.44 209 ARG A O 1
ATOM 1643 N N . VAL A 1 210 ? -10.092 -14.334 39.106 1.00 68.94 210 VAL A N 1
ATOM 1644 C CA . VAL A 1 210 ? -9.400 -13.523 38.086 1.00 68.94 210 VAL A CA 1
ATOM 1645 C C . VAL A 1 210 ? -8.019 -14.092 37.760 1.00 68.94 210 VAL A C 1
ATOM 1647 O O . VAL A 1 210 ? -7.641 -14.110 36.593 1.00 68.94 210 VAL A O 1
ATOM 1650 N N . ALA A 1 211 ? -7.280 -14.603 38.747 1.00 75.50 211 ALA A N 1
ATOM 1651 C CA . ALA A 1 211 ? -5.989 -15.253 38.530 1.00 75.50 211 ALA A CA 1
ATOM 1652 C C . ALA A 1 211 ? -6.118 -16.556 37.718 1.00 75.50 211 ALA A C 1
ATOM 1654 O O . ALA A 1 211 ? -5.306 -16.793 36.828 1.00 75.50 211 ALA A O 1
ATOM 1655 N N . ASP A 1 212 ? -7.166 -17.349 37.944 1.00 77.25 212 ASP A N 1
ATOM 1656 C CA . ASP A 1 212 ? -7.481 -18.543 37.152 1.00 77.25 212 ASP A CA 1
ATOM 1657 C C . ASP A 1 212 ? -7.847 -18.169 35.711 1.00 77.25 212 ASP A C 1
ATOM 1659 O O . ASP A 1 212 ? -7.370 -18.790 34.760 1.00 77.25 212 ASP A O 1
ATOM 1663 N N . LYS A 1 213 ? -8.618 -17.088 35.520 1.00 66.50 213 LYS A N 1
ATOM 1664 C CA . LYS A 1 213 ? -8.892 -16.537 34.184 1.00 66.50 213 LYS A CA 1
ATOM 1665 C C . LYS A 1 213 ? -7.623 -16.002 33.515 1.00 66.50 213 LYS A C 1
ATOM 1667 O O . LYS A 1 213 ? -7.424 -16.237 32.327 1.00 66.50 213 LYS A O 1
ATOM 1672 N N . ALA A 1 214 ? -6.718 -15.374 34.265 1.00 64.38 214 ALA A N 1
ATOM 1673 C CA . ALA A 1 214 ? -5.399 -14.968 33.778 1.00 64.38 214 ALA A CA 1
ATOM 1674 C C . ALA A 1 214 ? -4.506 -16.173 33.420 1.00 64.38 214 ALA A C 1
ATOM 1676 O O . ALA A 1 214 ? -3.734 -16.099 32.464 1.00 64.38 214 ALA A O 1
ATOM 1677 N N . ALA A 1 215 ? -4.626 -17.300 34.127 1.00 74.19 215 ALA A N 1
ATOM 1678 C CA . ALA A 1 215 ? -3.923 -18.541 33.809 1.00 74.19 215 ALA A CA 1
ATOM 1679 C C . ALA A 1 215 ? -4.477 -19.218 32.540 1.00 74.19 215 ALA A C 1
ATOM 1681 O O . ALA A 1 215 ? -3.688 -19.673 31.707 1.00 74.19 215 ALA A O 1
ATOM 1682 N N . GLU A 1 216 ? -5.802 -19.216 32.347 1.00 67.50 216 GLU A N 1
ATOM 1683 C CA . GLU A 1 216 ? -6.447 -19.608 31.084 1.00 67.50 216 GLU A CA 1
ATOM 1684 C C . GLU A 1 216 ? -5.968 -18.722 29.930 1.00 67.50 216 GLU A C 1
ATOM 1686 O O . GLU A 1 216 ? -5.613 -19.230 28.869 1.00 67.50 216 GLU A O 1
ATOM 1691 N N . ILE A 1 217 ? -5.862 -17.408 30.138 1.00 60.97 217 ILE A N 1
ATOM 1692 C CA . ILE A 1 217 ? -5.314 -16.488 29.134 1.00 60.97 217 ILE A CA 1
ATOM 1693 C C . ILE A 1 217 ? -3.850 -16.774 28.879 1.00 60.97 217 ILE A C 1
ATOM 1695 O O . ILE A 1 217 ? -3.448 -16.786 27.729 1.00 60.97 217 ILE A O 1
ATOM 1699 N N . ARG A 1 218 ? -3.034 -17.069 29.890 1.00 65.56 218 ARG A N 1
ATOM 1700 C CA . ARG A 1 218 ? -1.636 -17.446 29.655 1.00 65.56 218 ARG A CA 1
ATOM 1701 C C . ARG A 1 218 ? -1.542 -18.656 28.725 1.00 65.56 218 ARG A C 1
ATOM 1703 O O . ARG A 1 218 ? -0.728 -18.640 27.810 1.00 65.56 218 ARG A O 1
ATOM 1710 N N . GLN A 1 219 ? -2.367 -19.684 28.924 1.00 67.38 219 GLN A N 1
ATOM 1711 C CA . GLN A 1 219 ? -2.359 -20.872 28.065 1.00 67.38 219 GLN A CA 1
ATOM 1712 C C . GLN A 1 219 ? -2.945 -20.591 26.676 1.00 67.38 219 GLN A C 1
ATOM 1714 O O . GLN A 1 219 ? -2.322 -20.927 25.669 1.00 67.38 219 GLN A O 1
ATOM 1719 N N . HIS A 1 220 ? -4.106 -19.940 26.603 1.00 58.00 220 HIS A N 1
ATOM 1720 C CA . HIS A 1 220 ? -4.784 -19.661 25.342 1.00 58.00 220 HIS A CA 1
ATOM 1721 C C . HIS A 1 220 ? -4.104 -18.560 24.528 1.00 58.00 220 HIS A C 1
ATOM 1723 O O . HIS A 1 220 ? -3.972 -18.728 23.325 1.00 58.00 220 HIS A O 1
ATOM 1729 N N . ALA A 1 221 ? -3.609 -17.490 25.147 1.00 56.31 221 ALA A N 1
ATOM 1730 C CA . ALA A 1 221 ? -2.873 -16.414 24.485 1.00 56.31 221 ALA A CA 1
ATOM 1731 C C . ALA A 1 221 ? -1.468 -16.853 24.067 1.00 56.31 221 ALA A C 1
ATOM 1733 O O . ALA A 1 221 ? -1.050 -16.500 22.972 1.00 56.31 221 ALA A O 1
ATOM 1734 N N . ALA A 1 222 ? -0.758 -17.670 24.859 1.00 62.09 222 ALA A N 1
ATOM 1735 C CA . ALA A 1 222 ? 0.506 -18.247 24.395 1.00 62.09 222 ALA A CA 1
ATOM 1736 C C . ALA A 1 222 ? 0.268 -19.173 23.197 1.00 62.09 222 ALA A C 1
ATOM 1738 O O . ALA A 1 222 ? 0.930 -19.020 22.172 1.00 62.09 222 ALA A O 1
ATOM 1739 N N . ALA A 1 223 ? -0.713 -20.082 23.292 1.00 61.12 223 ALA A N 1
ATOM 1740 C CA . ALA A 1 223 ? -1.079 -20.976 22.195 1.00 61.12 223 ALA A CA 1
ATOM 1741 C C . ALA A 1 223 ? -1.537 -20.213 20.946 1.00 61.12 223 ALA A C 1
ATOM 1743 O O . ALA A 1 223 ? -1.223 -20.602 19.823 1.00 61.12 223 ALA A O 1
ATOM 1744 N N . PHE A 1 224 ? -2.263 -19.118 21.150 1.00 54.84 224 PHE A N 1
ATOM 1745 C CA . PHE A 1 224 ? -2.712 -18.240 20.091 1.00 54.84 224 PHE A CA 1
ATOM 1746 C C . PHE A 1 224 ? -1.534 -17.507 19.435 1.00 54.84 224 PHE A C 1
ATOM 1748 O O . PHE A 1 224 ? -1.412 -17.551 18.215 1.00 54.84 224 PHE A O 1
ATOM 1755 N N . ALA A 1 225 ? -0.648 -16.891 20.221 1.00 56.19 225 ALA A N 1
ATOM 1756 C CA . ALA A 1 225 ? 0.453 -16.072 19.725 1.00 56.19 225 ALA A CA 1
ATOM 1757 C C . ALA A 1 225 ? 1.407 -16.864 18.818 1.00 56.19 225 ALA A C 1
ATOM 1759 O O . ALA A 1 225 ? 1.706 -16.421 17.712 1.00 56.19 225 ALA A O 1
ATOM 1760 N N . TRP A 1 226 ? 1.845 -18.062 19.229 1.00 57.88 226 TRP A N 1
ATOM 1761 C CA . TRP A 1 226 ? 2.762 -18.847 18.390 1.00 57.88 226 TRP A CA 1
ATOM 1762 C C . TRP A 1 226 ? 2.057 -19.457 17.173 1.00 57.88 226 TRP A C 1
ATOM 1764 O O . TRP A 1 226 ? 2.647 -19.547 16.097 1.00 57.88 226 TRP A O 1
ATOM 1774 N N . LYS A 1 227 ? 0.787 -19.858 17.309 1.00 56.62 227 LYS A N 1
ATOM 1775 C CA . LYS A 1 227 ? 0.034 -20.489 16.219 1.00 56.62 227 LYS A CA 1
ATOM 1776 C C . LYS A 1 227 ? -0.419 -19.467 15.177 1.00 56.62 227 LYS A C 1
ATOM 1778 O O . LYS A 1 227 ? -0.401 -19.781 13.991 1.00 56.62 227 LYS A O 1
ATOM 1783 N N . SER A 1 228 ? -0.778 -18.248 15.581 1.00 52.97 228 SER A N 1
ATOM 1784 C CA . SER A 1 228 ? -1.109 -17.158 14.657 1.00 52.97 228 SER A CA 1
ATOM 1785 C C . SER A 1 228 ? 0.134 -16.641 13.933 1.00 52.97 228 SER A C 1
ATOM 1787 O O . SER A 1 228 ? 0.076 -16.452 12.717 1.00 52.97 228 SER A O 1
ATOM 1789 N N . ASP A 1 229 ? 1.270 -16.521 14.630 1.00 57.56 229 ASP A N 1
ATOM 1790 C CA . ASP A 1 229 ? 2.543 -16.133 14.020 1.00 57.56 229 ASP A CA 1
ATOM 1791 C C . ASP A 1 229 ? 3.020 -17.196 13.017 1.00 57.56 229 ASP A C 1
ATOM 1793 O O . ASP A 1 229 ? 3.327 -16.876 11.868 1.00 57.56 229 ASP A O 1
ATOM 1797 N N . ALA A 1 230 ? 2.967 -18.483 13.382 1.00 63.88 230 ALA A N 1
ATOM 1798 C CA . ALA A 1 230 ? 3.287 -19.582 12.470 1.00 63.88 230 ALA A CA 1
ATOM 1799 C C . ALA A 1 230 ? 2.378 -19.594 11.228 1.00 63.88 230 ALA A C 1
ATOM 1801 O O . ALA A 1 230 ? 2.858 -19.758 10.106 1.00 63.88 230 ALA A O 1
ATOM 1802 N N . MET A 1 231 ? 1.071 -19.375 11.398 1.00 57.84 231 MET A N 1
ATOM 1803 C CA . MET A 1 231 ? 0.118 -19.337 10.282 1.00 57.84 231 MET A CA 1
ATOM 1804 C C . MET A 1 231 ? 0.303 -18.107 9.387 1.00 57.84 231 MET A C 1
ATOM 1806 O O . MET A 1 231 ? 0.167 -18.221 8.167 1.00 57.84 231 MET A O 1
ATOM 1810 N N . SER A 1 232 ? 0.663 -16.953 9.956 1.00 57.47 232 SER A N 1
ATOM 1811 C CA . SER A 1 232 ? 1.036 -15.752 9.199 1.00 57.47 232 SER A CA 1
ATOM 1812 C C . SER A 1 232 ? 2.274 -16.012 8.335 1.00 57.47 232 SER A C 1
ATOM 1814 O O . SER A 1 232 ? 2.250 -15.773 7.126 1.00 57.47 232 SER A O 1
ATOM 1816 N N . ARG A 1 233 ? 3.322 -16.611 8.919 1.00 63.94 233 ARG A N 1
ATOM 1817 C CA . ARG A 1 233 ? 4.556 -16.988 8.209 1.00 63.94 233 ARG A CA 1
ATOM 1818 C C . ARG A 1 233 ? 4.307 -18.010 7.104 1.00 63.94 233 ARG A C 1
ATOM 1820 O O . ARG A 1 233 ? 4.811 -17.834 6.001 1.00 63.94 233 ARG A O 1
ATOM 1827 N N . ILE A 1 234 ? 3.500 -19.040 7.364 1.00 64.44 234 ILE A N 1
ATOM 1828 C CA . ILE A 1 234 ? 3.127 -20.043 6.354 1.00 64.44 234 ILE A CA 1
ATOM 1829 C C . ILE A 1 234 ? 2.323 -19.400 5.223 1.00 64.44 234 ILE A C 1
ATOM 1831 O O . ILE A 1 234 ? 2.559 -19.694 4.058 1.00 64.44 234 ILE A O 1
ATOM 1835 N N . SER A 1 235 ? 1.411 -18.483 5.536 1.00 62.84 235 SER A N 1
ATOM 1836 C CA . SER A 1 235 ? 0.619 -17.797 4.509 1.00 62.84 235 SER A CA 1
ATOM 1837 C C . SER A 1 235 ? 1.477 -16.880 3.643 1.00 62.84 235 SER A C 1
ATOM 1839 O O . SER A 1 235 ? 1.307 -16.852 2.426 1.00 62.84 235 SER A O 1
ATOM 1841 N N . PHE A 1 236 ? 2.441 -16.185 4.253 1.00 64.69 236 PHE A N 1
ATOM 1842 C CA . PHE A 1 236 ? 3.443 -15.412 3.525 1.00 64.69 236 PHE A CA 1
ATOM 1843 C C . PHE A 1 236 ? 4.331 -16.310 2.654 1.00 64.69 236 PHE A C 1
ATOM 1845 O O . PHE A 1 236 ? 4.589 -15.980 1.501 1.00 64.69 236 PHE A O 1
ATOM 1852 N N . PHE A 1 237 ? 4.733 -17.480 3.158 1.00 68.00 237 PHE A N 1
ATOM 1853 C CA . PHE A 1 237 ? 5.486 -18.465 2.384 1.00 68.00 237 PHE A CA 1
ATOM 1854 C C . PHE A 1 237 ? 4.694 -18.987 1.180 1.00 68.00 237 PHE A C 1
ATOM 1856 O O . PHE A 1 237 ? 5.227 -19.014 0.077 1.00 68.00 237 PHE A O 1
ATOM 1863 N N . VAL A 1 238 ? 3.418 -19.352 1.348 1.00 67.81 238 VAL A N 1
ATOM 1864 C CA . VAL A 1 238 ? 2.573 -19.819 0.234 1.00 67.81 238 VAL A CA 1
ATOM 1865 C C . VAL A 1 238 ? 2.368 -18.714 -0.806 1.00 67.81 238 VAL A C 1
ATOM 1867 O O . VAL A 1 238 ? 2.385 -18.993 -2.004 1.00 67.81 238 VAL A O 1
ATOM 1870 N N . PHE A 1 239 ? 2.224 -17.458 -0.371 1.00 67.31 239 PHE A N 1
ATOM 1871 C CA . PHE A 1 239 ? 2.202 -16.309 -1.276 1.00 67.31 239 PHE A CA 1
ATOM 1872 C C . PHE A 1 239 ? 3.503 -16.193 -2.082 1.00 67.31 239 PHE A C 1
ATOM 1874 O O . PHE A 1 239 ? 3.454 -16.087 -3.307 1.00 67.31 239 PHE A O 1
ATOM 1881 N N . LEU A 1 240 ? 4.655 -16.269 -1.410 1.00 70.81 240 LEU A N 1
ATOM 1882 C CA . LEU A 1 240 ? 5.966 -16.163 -2.048 1.00 70.81 240 LEU A CA 1
ATOM 1883 C C . LEU A 1 240 ? 6.219 -17.327 -3.019 1.00 70.81 240 LEU A C 1
ATOM 1885 O O . LEU A 1 240 ? 6.644 -17.101 -4.145 1.00 70.81 240 LEU A O 1
ATOM 1889 N N . ALA A 1 241 ? 5.854 -18.551 -2.632 1.00 72.12 241 ALA A N 1
ATOM 1890 C CA . ALA A 1 241 ? 5.942 -19.734 -3.483 1.00 72.12 241 ALA A CA 1
ATOM 1891 C C . ALA A 1 241 ? 5.045 -19.622 -4.729 1.00 72.12 241 ALA A C 1
ATOM 1893 O O . ALA A 1 241 ? 5.463 -19.986 -5.826 1.00 72.12 241 ALA A O 1
ATOM 1894 N N . GLY A 1 242 ? 3.827 -19.085 -4.587 1.00 73.69 242 GLY A N 1
ATOM 1895 C CA . GLY A 1 242 ? 2.941 -18.814 -5.721 1.00 73.69 242 GLY A CA 1
ATOM 1896 C C . GLY A 1 242 ? 3.509 -17.756 -6.672 1.00 73.69 242 GLY A C 1
ATOM 1897 O O . GLY A 1 242 ? 3.446 -17.922 -7.890 1.00 73.69 242 GLY A O 1
ATOM 1898 N N . PHE A 1 243 ? 4.113 -16.699 -6.123 1.00 73.38 243 PHE A N 1
ATOM 1899 C CA . PHE A 1 243 ? 4.807 -15.671 -6.900 1.00 73.38 243 PHE A CA 1
ATOM 1900 C C . PHE A 1 243 ? 6.045 -16.224 -7.629 1.00 73.38 243 PHE A C 1
ATOM 1902 O O . PHE A 1 243 ? 6.268 -15.910 -8.797 1.00 73.38 243 PHE A O 1
ATOM 1909 N N . ASP A 1 244 ? 6.824 -17.096 -6.989 1.00 77.25 244 ASP A N 1
ATOM 1910 C CA . ASP A 1 244 ? 7.970 -17.749 -7.628 1.00 77.25 244 ASP A CA 1
ATOM 1911 C C . ASP A 1 244 ? 7.547 -18.734 -8.723 1.00 77.25 244 ASP A C 1
ATOM 1913 O O . ASP A 1 244 ? 8.152 -18.748 -9.795 1.00 77.25 244 ASP A O 1
ATOM 1917 N N . ALA A 1 245 ? 6.476 -19.506 -8.512 1.00 78.50 245 ALA A N 1
ATOM 1918 C CA . ALA A 1 245 ? 5.914 -20.381 -9.542 1.00 78.50 245 ALA A CA 1
ATOM 1919 C C . ALA A 1 245 ? 5.431 -19.579 -10.764 1.00 78.50 245 ALA A C 1
ATOM 1921 O O . ALA A 1 245 ? 5.698 -19.949 -11.908 1.00 78.50 245 ALA A O 1
ATOM 1922 N N . PHE A 1 246 ? 4.781 -18.437 -10.525 1.00 76.94 246 PHE A N 1
ATOM 1923 C CA . PHE A 1 246 ? 4.421 -17.473 -11.565 1.00 76.94 246 PHE A CA 1
ATOM 1924 C C . PHE A 1 246 ? 5.653 -16.981 -12.333 1.00 76.94 246 PHE A C 1
ATOM 1926 O O . PHE A 1 246 ? 5.665 -16.984 -13.565 1.00 76.94 246 PHE A O 1
ATOM 1933 N N . ARG A 1 247 ? 6.706 -16.582 -11.612 1.00 76.75 247 ARG A N 1
ATOM 1934 C CA . ARG A 1 247 ? 7.943 -16.063 -12.205 1.00 76.75 247 ARG A CA 1
ATOM 1935 C C . ARG A 1 247 ? 8.628 -17.125 -13.056 1.00 76.75 247 ARG A C 1
ATOM 1937 O O . ARG A 1 247 ? 9.107 -16.808 -14.141 1.00 76.75 247 ARG A O 1
ATOM 1944 N N . ALA A 1 248 ? 8.627 -18.375 -12.601 1.00 81.44 248 ALA A N 1
ATOM 1945 C CA . ALA A 1 248 ? 9.141 -19.508 -13.360 1.00 81.44 248 ALA A CA 1
ATOM 1946 C C . ALA A 1 248 ? 8.355 -19.729 -14.664 1.00 81.44 248 ALA A C 1
ATOM 1948 O O . ALA A 1 248 ? 8.964 -19.925 -15.713 1.00 81.44 248 ALA A O 1
ATOM 1949 N N . LEU A 1 249 ? 7.021 -19.625 -14.635 1.00 81.06 249 LEU A N 1
ATOM 1950 C CA . LEU A 1 249 ? 6.188 -19.753 -15.837 1.00 81.06 249 LEU A CA 1
ATOM 1951 C C . LEU A 1 249 ? 6.442 -18.617 -16.842 1.00 81.06 249 LEU A C 1
ATOM 1953 O O . LEU A 1 249 ? 6.578 -18.866 -18.039 1.00 81.06 249 LEU A O 1
ATOM 1957 N N . ALA A 1 250 ? 6.547 -17.377 -16.358 1.00 78.62 250 ALA A N 1
ATOM 1958 C CA . ALA A 1 250 ? 6.905 -16.234 -17.194 1.00 78.62 250 ALA A CA 1
ATOM 1959 C C . ALA A 1 250 ? 8.307 -16.397 -17.803 1.00 78.62 250 ALA A C 1
ATOM 1961 O O . ALA A 1 250 ? 8.490 -16.136 -18.987 1.00 78.62 250 ALA A O 1
ATOM 1962 N N . MET A 1 251 ? 9.277 -16.896 -17.029 1.00 77.94 251 MET A N 1
ATOM 1963 C CA . MET A 1 251 ? 10.631 -17.180 -17.512 1.00 77.94 251 MET A CA 1
ATOM 1964 C C . MET A 1 251 ? 10.643 -18.273 -18.585 1.00 77.94 251 MET A C 1
ATOM 1966 O O . MET A 1 251 ? 11.341 -18.138 -19.583 1.00 77.94 251 MET A O 1
ATOM 1970 N N . LEU A 1 252 ? 9.841 -19.324 -18.424 1.00 83.00 252 LEU A N 1
ATOM 1971 C CA . LEU A 1 252 ? 9.714 -20.374 -19.430 1.00 83.00 252 LEU A CA 1
ATOM 1972 C C . LEU A 1 252 ? 9.196 -19.801 -20.758 1.00 83.00 252 LEU A C 1
ATOM 1974 O O . LEU A 1 252 ? 9.760 -20.096 -21.806 1.00 83.00 252 LEU A O 1
ATOM 1978 N N . MET A 1 253 ? 8.202 -18.909 -20.720 1.00 80.06 253 MET A N 1
ATOM 1979 C CA . MET A 1 253 ? 7.737 -18.191 -21.915 1.00 80.06 253 MET A CA 1
ATOM 1980 C C . MET A 1 253 ? 8.818 -17.302 -22.544 1.00 80.06 253 MET A C 1
ATOM 1982 O O . MET A 1 253 ? 8.938 -17.280 -23.766 1.00 80.06 253 MET A O 1
ATOM 1986 N N . VAL A 1 254 ? 9.618 -16.596 -21.735 1.00 80.38 254 VAL A N 1
ATOM 1987 C CA . VAL A 1 254 ? 10.753 -15.786 -22.221 1.00 80.38 254 VAL A CA 1
ATOM 1988 C C . VAL A 1 254 ? 11.761 -16.648 -22.981 1.00 80.38 254 VAL A C 1
ATOM 1990 O O . VAL A 1 254 ? 12.209 -16.242 -24.044 1.00 80.38 254 VAL A O 1
ATOM 1993 N N . VAL A 1 255 ? 12.080 -17.844 -22.477 1.00 79.44 255 VAL A N 1
ATOM 1994 C CA . VAL A 1 255 ? 13.046 -18.759 -23.112 1.00 79.44 255 VAL A CA 1
ATOM 1995 C C . VAL A 1 255 ? 12.564 -19.258 -24.477 1.00 79.44 255 VAL A C 1
ATOM 1997 O O . VAL A 1 255 ? 13.371 -19.423 -25.385 1.00 79.44 255 VAL A O 1
ATOM 2000 N N . TYR A 1 256 ? 11.257 -19.481 -24.642 1.00 80.25 256 TYR A N 1
ATOM 2001 C CA . TYR A 1 256 ? 10.667 -19.860 -25.933 1.00 80.25 256 TYR A CA 1
ATOM 2002 C C . TYR A 1 256 ? 10.359 -18.659 -26.844 1.00 80.25 256 TYR A C 1
ATOM 2004 O O . TYR A 1 256 ? 9.889 -18.844 -27.967 1.00 80.25 256 TYR A O 1
ATOM 2012 N N . SER A 1 257 ? 10.608 -17.435 -26.376 1.00 77.44 257 SER A N 1
ATOM 2013 C CA . SER A 1 257 ? 10.490 -16.212 -27.170 1.00 77.44 257 SER A CA 1
ATOM 2014 C C . SER A 1 257 ? 11.845 -15.885 -27.806 1.00 77.44 257 SER A C 1
ATOM 2016 O O . SER A 1 257 ? 12.883 -16.050 -27.173 1.00 77.44 257 SER A O 1
ATOM 2018 N N . ASN A 1 258 ? 11.857 -15.376 -29.041 1.00 79.12 258 ASN A N 1
ATOM 2019 C CA . ASN A 1 258 ? 13.085 -14.958 -29.738 1.00 79.12 258 ASN A CA 1
ATOM 2020 C C . ASN A 1 258 ? 13.616 -13.601 -29.217 1.00 79.12 258 ASN A C 1
ATOM 2022 O O . ASN A 1 258 ? 13.772 -12.661 -29.992 1.00 79.12 258 ASN A O 1
ATOM 2026 N N . LEU A 1 259 ? 13.839 -13.485 -27.905 1.00 77.25 259 LEU A N 1
ATOM 2027 C CA . LEU A 1 259 ? 14.334 -12.276 -27.234 1.00 77.25 259 LEU A CA 1
ATOM 2028 C C . LEU A 1 259 ? 15.870 -12.265 -27.159 1.00 77.25 259 LEU A C 1
ATOM 2030 O O . LEU A 1 259 ? 16.495 -13.323 -27.054 1.00 77.25 259 LEU A O 1
ATOM 2034 N N . SER A 1 260 ? 16.484 -11.077 -27.169 1.00 79.19 260 SER A N 1
ATOM 2035 C CA . SER A 1 260 ? 17.920 -10.923 -26.889 1.00 79.19 260 SER A CA 1
ATOM 2036 C C . SER A 1 260 ? 18.239 -11.227 -25.419 1.00 79.19 260 SER A C 1
ATOM 2038 O O . SER A 1 260 ? 17.370 -11.173 -24.547 1.00 79.19 260 SER A O 1
ATOM 2040 N N . ILE A 1 261 ? 19.509 -11.506 -25.108 1.00 76.69 261 ILE A N 1
ATOM 2041 C CA . ILE A 1 261 ? 19.954 -11.755 -23.726 1.00 76.69 261 ILE A CA 1
ATOM 2042 C C . ILE A 1 261 ? 19.653 -10.539 -22.828 1.00 76.69 261 ILE A C 1
ATOM 2044 O O . ILE A 1 261 ? 19.166 -10.712 -21.707 1.00 76.69 261 ILE A O 1
ATOM 2048 N N . GLY A 1 262 ? 19.868 -9.311 -23.310 1.00 71.94 262 GLY A N 1
ATOM 2049 C CA . GLY A 1 262 ? 19.496 -8.092 -22.593 1.00 71.94 262 GLY A CA 1
ATOM 2050 C C . GLY A 1 262 ? 17.988 -7.934 -22.407 1.00 71.94 262 GLY A C 1
ATOM 2051 O O . GLY A 1 262 ? 17.543 -7.582 -21.317 1.00 71.94 262 GLY A O 1
ATOM 2052 N N . GLU A 1 263 ? 17.158 -8.264 -23.392 1.00 77.06 263 GLU A N 1
ATOM 2053 C CA . GLU A 1 263 ? 15.701 -8.241 -23.213 1.00 77.06 263 GLU A CA 1
ATOM 2054 C C . GLU A 1 263 ? 15.246 -9.237 -22.135 1.00 77.06 263 GLU A C 1
ATOM 2056 O O . GLU A 1 263 ? 14.432 -8.890 -21.276 1.00 77.06 263 GLU A O 1
ATOM 2061 N N . MET A 1 264 ? 15.837 -10.439 -22.088 1.00 80.38 264 MET A N 1
ATOM 2062 C CA . MET A 1 264 ? 15.563 -11.412 -21.021 1.00 80.38 264 MET A CA 1
ATOM 2063 C C . MET A 1 264 ? 15.941 -10.866 -19.634 1.00 80.38 264 MET A C 1
ATOM 2065 O O . MET A 1 264 ? 15.160 -10.975 -18.682 1.00 80.38 264 MET A O 1
ATOM 2069 N N . LEU A 1 265 ? 17.118 -10.243 -19.512 1.00 78.25 265 LEU A N 1
ATOM 2070 C CA . LEU A 1 265 ? 17.576 -9.613 -18.268 1.00 78.25 265 LEU A CA 1
ATOM 2071 C C . LEU A 1 265 ? 16.680 -8.433 -17.859 1.00 78.25 265 LEU A C 1
ATOM 2073 O O . LEU A 1 265 ? 16.397 -8.253 -16.671 1.00 78.25 265 LEU A O 1
ATOM 2077 N N . ALA A 1 266 ? 16.194 -7.651 -18.824 1.00 80.56 266 ALA A N 1
ATOM 2078 C CA . ALA A 1 266 ? 15.287 -6.538 -18.575 1.00 80.56 266 ALA A CA 1
ATOM 2079 C C . ALA A 1 266 ? 13.933 -7.025 -18.056 1.00 80.56 266 ALA A C 1
ATOM 2081 O O . ALA A 1 266 ? 13.449 -6.522 -17.041 1.00 80.56 266 ALA A O 1
ATOM 2082 N N . VAL A 1 267 ? 13.352 -8.045 -18.692 1.00 80.69 267 VAL A N 1
ATOM 2083 C CA . VAL A 1 267 ? 12.118 -8.690 -18.224 1.00 80.69 267 VAL A CA 1
ATOM 2084 C C . VAL A 1 267 ? 12.289 -9.192 -16.792 1.00 80.69 267 VAL A C 1
ATOM 2086 O O . VAL A 1 267 ? 11.434 -8.927 -15.947 1.00 80.69 267 VAL A O 1
ATOM 2089 N N . PHE A 1 268 ? 13.411 -9.843 -16.475 1.00 80.69 268 PHE A N 1
ATOM 2090 C CA . PHE A 1 268 ? 13.698 -10.302 -15.115 1.00 80.69 268 PHE A CA 1
ATOM 2091 C C . PHE A 1 268 ? 13.731 -9.150 -14.100 1.00 80.69 268 PHE A C 1
ATOM 2093 O O . PHE A 1 268 ? 13.099 -9.228 -13.041 1.00 80.69 268 PHE A O 1
ATOM 2100 N N . GLY A 1 269 ? 14.421 -8.059 -14.441 1.00 82.56 269 GLY A N 1
ATOM 2101 C CA . GLY A 1 269 ? 14.462 -6.850 -13.623 1.00 82.56 269 GLY A CA 1
ATOM 2102 C C . GLY A 1 269 ? 13.073 -6.247 -13.400 1.00 82.56 269 GLY A C 1
ATOM 2103 O O . GLY A 1 269 ? 12.745 -5.850 -12.280 1.00 82.56 269 GLY A O 1
ATOM 2104 N N . TYR A 1 270 ? 12.228 -6.233 -14.432 1.00 85.12 270 TYR A N 1
ATOM 2105 C CA . TYR A 1 270 ? 10.855 -5.743 -14.338 1.00 85.12 270 TYR A CA 1
ATOM 2106 C C . TYR A 1 270 ? 9.948 -6.642 -13.499 1.00 85.12 270 TYR A C 1
ATOM 2108 O O . TYR A 1 270 ? 9.183 -6.117 -12.693 1.00 85.12 270 TYR A O 1
ATOM 2116 N N . LEU A 1 271 ? 10.065 -7.970 -13.605 1.00 81.69 271 LEU A N 1
ATOM 2117 C CA . LEU A 1 271 ? 9.317 -8.900 -12.751 1.00 81.69 271 LEU A CA 1
ATOM 2118 C C . LEU A 1 271 ? 9.636 -8.682 -11.269 1.00 81.69 271 LEU A C 1
ATOM 2120 O O . LEU A 1 271 ? 8.724 -8.647 -10.443 1.00 81.69 271 LEU A O 1
ATOM 2124 N N . TRP A 1 272 ? 10.914 -8.483 -10.931 1.00 81.44 272 TRP A N 1
ATOM 2125 C CA . TRP A 1 272 ? 11.314 -8.153 -9.563 1.00 81.44 272 TRP A CA 1
ATOM 2126 C C . TRP A 1 272 ? 10.767 -6.790 -9.126 1.00 81.44 272 TRP A C 1
ATOM 2128 O O . TRP A 1 272 ? 10.197 -6.651 -8.046 1.00 81.44 272 TRP A O 1
ATOM 2138 N N . PHE A 1 273 ? 10.887 -5.779 -9.988 1.00 83.25 273 PHE A N 1
ATOM 2139 C CA . PHE A 1 273 ? 10.425 -4.423 -9.703 1.00 83.25 273 PHE A CA 1
ATOM 2140 C C . PHE A 1 273 ? 8.898 -4.330 -9.507 1.00 83.25 273 PHE A C 1
ATOM 2142 O O . PHE A 1 273 ? 8.426 -3.487 -8.747 1.00 83.25 273 PHE A O 1
ATOM 2149 N N . MET A 1 274 ? 8.117 -5.218 -10.134 1.00 80.25 274 MET A N 1
ATOM 2150 C CA . MET A 1 274 ? 6.659 -5.302 -9.966 1.00 80.25 274 MET A CA 1
ATOM 2151 C C . MET A 1 274 ? 6.212 -5.922 -8.634 1.00 80.25 274 MET A C 1
ATOM 2153 O O . MET A 1 274 ? 5.052 -5.743 -8.258 1.00 80.25 274 MET A O 1
ATOM 2157 N N . MET A 1 275 ? 7.100 -6.594 -7.892 1.00 78.88 275 MET A N 1
ATOM 2158 C CA . MET A 1 275 ? 6.755 -7.241 -6.621 1.00 78.88 275 MET A CA 1
ATOM 2159 C C . MET A 1 275 ? 6.183 -6.241 -5.605 1.00 78.88 275 MET A C 1
ATOM 2161 O O . MET A 1 275 ? 5.126 -6.483 -5.020 1.00 78.88 275 MET A O 1
ATOM 2165 N N . THR A 1 276 ? 6.851 -5.098 -5.424 1.00 83.31 276 THR A N 1
ATOM 2166 C CA . THR A 1 276 ? 6.450 -4.086 -4.436 1.00 83.31 276 THR A CA 1
ATOM 2167 C C . THR A 1 276 ? 5.089 -3.459 -4.769 1.00 83.31 276 THR A C 1
ATOM 2169 O O . THR A 1 276 ? 4.199 -3.542 -3.923 1.00 83.31 276 THR A O 1
ATOM 2172 N N . PRO A 1 277 ? 4.837 -2.945 -5.996 1.00 84.94 277 PRO A N 1
ATOM 2173 C CA . PRO A 1 277 ? 3.514 -2.447 -6.372 1.00 84.94 277 PRO A CA 1
ATOM 2174 C C . PRO A 1 277 ? 2.383 -3.463 -6.176 1.00 84.94 277 PRO A C 1
ATOM 2176 O O . PRO A 1 277 ? 1.309 -3.104 -5.699 1.00 84.94 277 PRO A O 1
ATOM 2179 N N . VAL A 1 278 ? 2.604 -4.735 -6.528 1.00 81.62 278 VAL A N 1
ATOM 2180 C CA . VAL A 1 278 ? 1.594 -5.792 -6.350 1.00 81.62 278 VAL A CA 1
ATOM 2181 C C . VAL A 1 278 ? 1.296 -6.018 -4.865 1.00 81.62 278 VAL A C 1
ATOM 2183 O O . VAL A 1 278 ? 0.131 -6.153 -4.483 1.00 81.62 278 VAL A O 1
ATOM 2186 N N . GLN A 1 279 ? 2.322 -6.008 -4.013 1.00 76.56 279 GLN A N 1
ATOM 2187 C CA . GLN A 1 279 ? 2.157 -6.137 -2.567 1.00 76.56 279 GLN A CA 1
ATOM 2188 C C . GLN A 1 279 ? 1.404 -4.942 -1.961 1.00 76.56 279 GLN A C 1
ATOM 2190 O O . GLN A 1 279 ? 0.519 -5.138 -1.124 1.00 76.56 279 GLN A O 1
ATOM 2195 N N . ASP A 1 280 ? 1.683 -3.722 -2.420 1.00 84.25 280 ASP A N 1
ATOM 2196 C CA . ASP A 1 280 ? 0.966 -2.514 -1.996 1.00 84.25 280 ASP A CA 1
ATOM 2197 C C . ASP A 1 280 ? -0.532 -2.596 -2.328 1.00 84.25 280 ASP A C 1
ATOM 2199 O O . ASP A 1 280 ? -1.374 -2.254 -1.494 1.00 84.25 280 ASP A O 1
ATOM 2203 N N . LEU A 1 281 ? -0.885 -3.127 -3.506 1.00 83.12 281 LEU A N 1
ATOM 2204 C CA . LEU A 1 281 ? -2.279 -3.362 -3.906 1.00 83.12 281 LEU A CA 1
ATOM 2205 C C . LEU A 1 281 ? -2.993 -4.370 -2.988 1.00 83.12 281 LEU A C 1
ATOM 2207 O O . LEU A 1 281 ? -4.182 -4.218 -2.692 1.00 83.12 281 LEU A O 1
ATOM 2211 N N . VAL A 1 282 ? -2.290 -5.406 -2.527 1.00 76.00 282 VAL A N 1
ATOM 2212 C CA . VAL A 1 282 ? -2.835 -6.364 -1.553 1.00 76.00 282 VAL A CA 1
ATOM 2213 C C . VAL A 1 282 ? -3.034 -5.689 -0.191 1.00 76.00 282 VAL A C 1
ATOM 2215 O O . VAL A 1 282 ? -4.102 -5.820 0.411 1.00 76.00 282 VAL A O 1
ATOM 2218 N N . ASN A 1 283 ? -2.052 -4.915 0.275 1.00 77.88 283 ASN A N 1
ATOM 2219 C CA . ASN A 1 283 ? -2.107 -4.203 1.556 1.00 77.88 283 ASN A CA 1
ATOM 2220 C C . ASN A 1 283 ? -3.220 -3.147 1.602 1.00 77.88 283 ASN A C 1
ATOM 2222 O O . ASN A 1 283 ? -3.909 -3.007 2.617 1.00 77.88 283 ASN A O 1
ATOM 2226 N N . LEU A 1 284 ? -3.456 -2.462 0.484 1.00 84.94 284 LEU A N 1
ATOM 2227 C CA . LEU A 1 284 ? -4.535 -1.493 0.329 1.00 84.94 284 LEU A CA 1
ATOM 2228 C C . LEU A 1 284 ? -5.911 -2.093 0.641 1.00 84.94 284 LEU A C 1
ATOM 2230 O O . LEU A 1 284 ? -6.733 -1.427 1.267 1.00 84.94 284 LEU A O 1
ATOM 2234 N N . GLN A 1 285 ? -6.180 -3.338 0.236 1.00 79.31 285 GLN A N 1
ATOM 2235 C CA . GLN A 1 285 ? -7.471 -3.979 0.512 1.00 79.31 285 GLN A CA 1
ATOM 2236 C C . GLN A 1 285 ? -7.710 -4.115 2.019 1.00 79.31 285 GLN A C 1
ATOM 2238 O O . GLN A 1 285 ? -8.797 -3.806 2.509 1.00 79.31 285 GLN A O 1
ATOM 2243 N N . TYR A 1 286 ? -6.685 -4.529 2.770 1.00 75.69 286 TYR A N 1
ATOM 2244 C CA . TYR A 1 286 ? -6.769 -4.633 4.226 1.00 75.69 286 TYR A CA 1
ATOM 2245 C C . TYR A 1 286 ? -6.988 -3.268 4.882 1.00 75.69 286 TYR A C 1
ATOM 2247 O O . TYR A 1 286 ? -7.857 -3.142 5.750 1.00 75.69 286 TYR A O 1
ATOM 2255 N N . ALA A 1 287 ? -6.261 -2.243 4.433 1.00 82.94 287 ALA A N 1
ATOM 2256 C CA . ALA A 1 287 ? -6.437 -0.877 4.913 1.00 82.94 287 ALA A CA 1
ATOM 2257 C C . ALA A 1 287 ? -7.841 -0.329 4.589 1.00 82.94 287 ALA A C 1
ATOM 2259 O O . ALA A 1 287 ? -8.476 0.285 5.445 1.00 82.94 287 ALA A O 1
ATOM 2260 N N . GLY A 1 288 ? -8.372 -0.626 3.400 1.00 86.19 288 GLY A N 1
ATOM 2261 C CA . GLY A 1 288 ? -9.720 -0.243 2.978 1.00 86.19 288 GLY A CA 1
ATOM 2262 C C . GLY A 1 288 ? -10.820 -0.889 3.821 1.00 86.19 288 GLY A C 1
ATOM 2263 O O . GLY A 1 288 ? -11.763 -0.209 4.221 1.00 86.19 288 GLY A O 1
ATOM 2264 N N . TYR A 1 289 ? -10.696 -2.175 4.171 1.00 83.12 289 TYR A N 1
ATOM 2265 C CA . TYR A 1 289 ? -11.642 -2.819 5.092 1.00 83.12 289 TYR A CA 1
ATOM 2266 C C . TYR A 1 289 ? -11.623 -2.177 6.485 1.00 83.12 289 TYR A C 1
ATOM 2268 O O . TYR A 1 289 ? -12.686 -1.975 7.076 1.00 83.12 289 TYR A O 1
ATOM 2276 N N . ALA A 1 290 ? -10.438 -1.837 7.003 1.00 81.25 290 ALA A N 1
ATOM 2277 C CA . ALA A 1 290 ? -10.300 -1.177 8.299 1.00 81.25 290 ALA A CA 1
ATOM 2278 C C . ALA A 1 290 ? -10.908 0.237 8.287 1.00 81.25 290 ALA A C 1
ATOM 2280 O O . ALA A 1 290 ? -11.688 0.577 9.179 1.00 81.25 290 ALA A O 1
ATOM 2281 N N . ALA A 1 291 ? -10.618 1.024 7.247 1.00 90.88 291 ALA A N 1
ATOM 2282 C CA . ALA A 1 291 ? -11.145 2.374 7.070 1.00 90.88 291 ALA A CA 1
ATOM 2283 C C . ALA A 1 291 ? -12.669 2.391 6.874 1.00 90.88 291 ALA A C 1
ATOM 2285 O O . ALA A 1 291 ? -13.353 3.188 7.509 1.00 90.88 291 ALA A O 1
ATOM 2286 N N . ASN A 1 292 ? -13.228 1.476 6.074 1.00 90.88 292 ASN A N 1
ATOM 2287 C CA . ASN A 1 292 ? -14.680 1.367 5.891 1.00 90.88 292 ASN A CA 1
ATOM 2288 C C . ASN A 1 292 ? -15.403 1.008 7.196 1.00 90.88 292 ASN A C 1
ATOM 2290 O O . ASN A 1 292 ? -16.447 1.582 7.508 1.00 90.88 292 ASN A O 1
ATOM 2294 N N . ALA A 1 293 ? -14.837 0.098 7.994 1.00 83.88 293 ALA A N 1
ATOM 2295 C CA . ALA A 1 293 ? -15.394 -0.232 9.302 1.00 83.88 293 ALA A CA 1
ATOM 2296 C C . ALA A 1 293 ? -15.341 0.967 10.271 1.00 83.88 293 ALA A C 1
ATOM 2298 O O . ALA A 1 293 ? -16.303 1.204 11.002 1.00 83.88 293 ALA A O 1
ATOM 2299 N N . ALA A 1 294 ? -14.246 1.736 10.260 1.00 89.62 294 ALA A N 1
ATOM 2300 C CA . ALA A 1 294 ? -14.093 2.967 11.039 1.00 89.62 294 ALA A CA 1
ATOM 2301 C C . ALA A 1 294 ? -15.092 4.058 10.611 1.00 89.62 294 ALA A C 1
ATOM 2303 O O . ALA A 1 294 ? -15.770 4.641 11.456 1.00 89.62 294 ALA A O 1
ATOM 2304 N N . LEU A 1 295 ? -15.258 4.276 9.303 1.00 93.94 295 LEU A N 1
ATOM 2305 C CA . LEU A 1 295 ? -16.243 5.208 8.750 1.00 93.94 295 LEU A CA 1
ATOM 2306 C C . LEU A 1 295 ? -17.671 4.837 9.152 1.00 93.94 295 LEU A C 1
ATOM 2308 O O . LEU A 1 295 ? -18.435 5.717 9.537 1.00 93.94 295 LEU A O 1
ATOM 2312 N N . GLY A 1 296 ? -18.024 3.548 9.124 1.00 91.69 296 GLY A N 1
ATOM 2313 C CA . GLY A 1 296 ? -19.336 3.082 9.577 1.00 91.69 296 GLY A CA 1
ATOM 2314 C C . GLY A 1 296 ? -19.623 3.453 11.036 1.00 91.69 296 GLY A C 1
ATOM 2315 O O . GLY A 1 296 ? -20.712 3.932 11.349 1.00 91.69 296 GLY A O 1
ATOM 2316 N N . ARG A 1 297 ? -18.627 3.305 11.919 1.00 91.06 297 ARG A N 1
ATOM 2317 C CA . ARG A 1 297 ? -18.740 3.668 13.341 1.00 91.06 297 ARG A CA 1
ATOM 2318 C C . ARG A 1 297 ? -18.830 5.180 13.561 1.00 91.06 297 ARG A C 1
ATOM 2320 O O . ARG A 1 297 ? -19.685 5.635 14.317 1.00 91.06 297 ARG A O 1
ATOM 2327 N N . ILE A 1 298 ? -18.014 5.965 12.858 1.00 92.38 298 ILE A N 1
ATOM 2328 C CA . ILE A 1 298 ? -18.068 7.434 12.919 1.00 92.38 298 ILE A CA 1
ATOM 2329 C C . ILE A 1 298 ? -19.409 7.952 12.389 1.00 92.38 298 ILE A C 1
ATOM 2331 O O . ILE A 1 298 ? -20.009 8.834 13.000 1.00 92.38 298 ILE A O 1
ATOM 2335 N N . ASN A 1 299 ? -19.916 7.392 11.289 1.00 93.06 299 ASN A N 1
ATOM 2336 C CA . ASN A 1 299 ? -21.192 7.811 10.717 1.00 93.06 299 ASN A CA 1
ATOM 2337 C C . ASN A 1 299 ? -22.375 7.454 11.630 1.00 93.06 299 ASN A C 1
ATOM 2339 O O . ASN A 1 299 ? -23.300 8.251 11.767 1.00 93.06 299 ASN A O 1
ATOM 2343 N N . ALA A 1 300 ? -22.320 6.306 12.314 1.00 89.75 300 ALA A N 1
ATOM 2344 C CA . ALA A 1 300 ? -23.299 5.956 13.341 1.00 89.75 300 ALA A CA 1
ATOM 2345 C C . ALA A 1 300 ? -23.305 6.973 14.496 1.00 89.75 300 ALA A C 1
ATOM 2347 O O . ALA A 1 300 ? -24.375 7.384 14.939 1.00 89.75 300 ALA A O 1
ATOM 2348 N N . LEU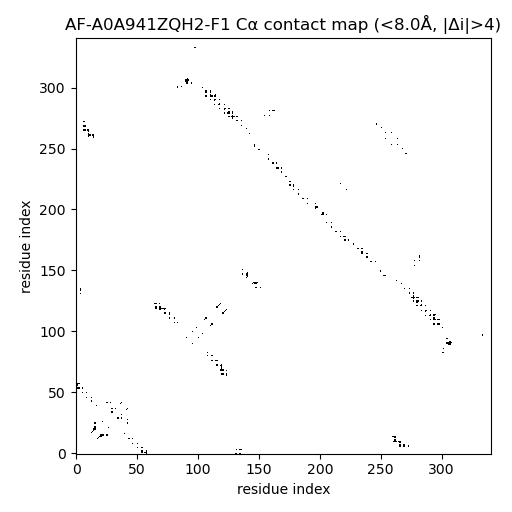 A 1 301 ? -22.127 7.439 14.934 1.00 88.88 301 LEU A N 1
ATOM 2349 C CA . LEU A 1 301 ? -22.013 8.483 15.957 1.00 88.88 301 LEU A CA 1
ATOM 2350 C C . LEU A 1 301 ? -22.557 9.832 15.468 1.00 88.88 301 LEU A C 1
ATOM 2352 O O . LEU A 1 301 ? -23.275 10.513 16.197 1.00 88.88 301 LEU A O 1
ATOM 2356 N N . LEU A 1 302 ? -22.250 10.216 14.228 1.00 88.88 302 LEU A N 1
ATOM 2357 C CA . LEU A 1 302 ? -22.747 11.463 13.645 1.00 88.88 302 LEU A CA 1
ATOM 2358 C C . LEU A 1 302 ? -24.270 11.447 13.431 1.00 88.88 302 LEU A C 1
ATOM 2360 O O . LEU A 1 302 ? -24.909 12.489 13.564 1.00 88.88 302 LEU A O 1
ATOM 2364 N N . GLY A 1 303 ? -24.846 10.276 13.152 1.00 87.69 303 GLY A N 1
ATOM 2365 C CA . GLY A 1 303 ? -26.280 10.065 12.942 1.00 87.69 303 GLY A CA 1
ATOM 2366 C C . GLY A 1 303 ? -27.126 9.918 14.213 1.00 87.69 303 GLY A C 1
ATOM 2367 O O . GLY A 1 303 ? -28.333 9.705 14.098 1.00 87.69 303 GLY A O 1
ATOM 2368 N N . MET A 1 304 ? -26.538 10.020 15.411 1.00 87.81 304 MET A N 1
ATOM 2369 C CA . MET A 1 304 ? -27.294 9.957 16.670 1.00 87.81 304 MET A CA 1
ATOM 2370 C C . MET A 1 304 ? -28.304 11.105 16.793 1.00 87.81 304 MET A C 1
ATOM 2372 O O . MET A 1 304 ? -28.113 12.178 16.217 1.00 87.81 304 MET A O 1
ATOM 2376 N N . ARG A 1 305 ? -29.389 10.878 17.545 1.00 84.88 305 ARG A N 1
ATOM 2377 C CA . ARG A 1 305 ? -30.472 11.858 17.723 1.00 84.88 305 ARG A CA 1
ATOM 2378 C C . ARG A 1 305 ? -30.004 13.082 18.506 1.00 84.88 305 ARG A C 1
ATOM 2380 O O . ARG A 1 305 ? -29.251 12.961 19.471 1.00 84.88 305 ARG A O 1
ATOM 2387 N N . ASP A 1 306 ? -30.491 14.243 18.086 1.00 84.19 306 ASP A N 1
ATOM 2388 C CA . ASP A 1 306 ? -30.238 15.508 18.770 1.00 84.19 306 ASP A CA 1
ATOM 2389 C C . ASP A 1 306 ? -31.070 15.628 20.055 1.00 84.19 306 ASP A C 1
ATOM 2391 O O . ASP A 1 306 ? -32.184 15.100 20.141 1.00 84.19 306 ASP A O 1
ATOM 2395 N N . GLU A 1 307 ? -30.525 16.329 21.050 1.00 78.62 307 GLU A N 1
ATOM 2396 C CA . GLU A 1 307 ? -31.261 16.723 22.250 1.00 78.62 307 GLU A CA 1
ATOM 2397 C C . GLU A 1 307 ? -32.418 17.649 21.828 1.00 78.62 307 GLU A C 1
ATOM 2399 O O . GLU A 1 307 ? -32.194 18.598 21.064 1.00 78.62 307 GLU A O 1
ATOM 2404 N N . PRO A 1 308 ? -33.659 17.402 22.285 1.00 76.38 308 PRO A N 1
ATOM 2405 C CA . PRO A 1 308 ? -34.779 18.283 21.999 1.00 76.38 308 PRO A CA 1
ATOM 2406 C C . PRO A 1 308 ? -34.461 19.701 22.481 1.00 76.38 308 PRO A C 1
ATOM 2408 O O . PRO A 1 308 ? -34.383 19.962 23.681 1.00 76.38 308 PRO A O 1
ATOM 2411 N N . GLN A 1 309 ? -34.277 20.633 21.547 1.00 69.31 309 GLN A N 1
ATOM 2412 C CA . GLN A 1 309 ? -34.133 22.042 21.888 1.00 69.31 309 GLN A CA 1
ATOM 2413 C C . GLN A 1 309 ? -35.498 22.550 22.346 1.00 69.31 309 GLN A C 1
ATOM 2415 O O . GLN A 1 309 ? -36.388 22.802 21.533 1.00 69.31 309 GLN A O 1
ATOM 2420 N N . LEU A 1 310 ? -35.683 22.660 23.661 1.00 63.25 310 LEU A N 1
ATOM 2421 C CA . LEU A 1 310 ? -36.799 23.416 24.213 1.00 63.25 310 LEU A CA 1
ATOM 2422 C C . LEU A 1 310 ? -36.666 24.859 23.703 1.00 63.25 310 LEU A C 1
ATOM 2424 O O . LEU A 1 310 ? -35.572 25.425 23.816 1.00 63.25 310 LEU A O 1
ATOM 2428 N N . PRO A 1 311 ? -37.728 25.454 23.126 1.00 58.62 311 PRO A N 1
ATOM 2429 C CA . PRO A 1 311 ? -37.694 26.856 22.752 1.00 58.62 311 PRO A CA 1
ATOM 2430 C C . PRO A 1 311 ? -37.264 27.655 23.978 1.00 58.62 311 PRO A C 1
ATOM 2432 O O . PRO A 1 311 ? -37.829 27.479 25.060 1.00 58.62 311 PRO A O 1
ATOM 2435 N N . VAL A 1 312 ? -36.252 28.510 23.818 1.00 59.44 312 VAL A N 1
ATOM 2436 C CA . VAL A 1 312 ? -35.880 29.484 24.844 1.00 59.44 312 VAL A CA 1
ATOM 2437 C C . VAL A 1 312 ? -36.975 30.544 24.845 1.00 59.44 312 VAL A C 1
ATOM 2439 O O . VAL A 1 312 ? -36.815 31.640 24.320 1.00 59.44 312 VAL A O 1
ATOM 2442 N N . GLU A 1 313 ? -38.141 30.194 25.376 1.00 56.16 313 GLU A N 1
ATOM 2443 C CA . GLU A 1 313 ? -39.086 31.190 25.833 1.00 56.16 313 GLU A CA 1
ATOM 2444 C C . GLU A 1 313 ? -38.334 31.947 26.921 1.00 56.16 313 GLU A C 1
ATOM 2446 O O . GLU A 1 313 ? -37.881 31.345 27.898 1.00 56.16 313 GLU A O 1
ATOM 2451 N N . SER A 1 314 ? -38.067 33.233 26.684 1.00 54.12 314 SER A N 1
ATOM 2452 C CA . SER A 1 314 ? -37.403 34.115 27.635 1.00 54.12 314 SER A CA 1
ATOM 2453 C C . SER A 1 314 ? -38.203 34.068 28.928 1.00 54.12 314 SER A C 1
ATOM 2455 O O . SER A 1 314 ? -39.209 34.765 29.070 1.00 54.12 314 SER A O 1
ATOM 2457 N N . ALA A 1 315 ? -37.808 33.175 29.832 1.00 53.19 315 ALA A N 1
ATOM 2458 C CA . ALA A 1 315 ? -38.494 32.948 31.079 1.00 53.19 315 ALA A CA 1
ATOM 2459 C C . ALA A 1 315 ? -38.280 34.204 31.913 1.00 53.19 315 ALA A C 1
ATOM 2461 O O . ALA A 1 315 ? -37.296 34.342 32.638 1.00 53.19 315 ALA A O 1
ATOM 2462 N N . VAL A 1 316 ? -39.211 35.148 31.780 1.00 57.28 316 VAL A N 1
ATOM 2463 C CA . VAL A 1 316 ? -39.463 36.156 32.794 1.00 57.28 316 VAL A CA 1
ATOM 2464 C C . VAL A 1 316 ? -39.664 35.349 34.067 1.00 57.28 316 VAL A C 1
ATOM 2466 O O . VAL A 1 316 ? -40.673 34.658 34.210 1.00 57.28 316 VAL A O 1
ATOM 2469 N N . LEU A 1 317 ? -38.655 35.354 34.939 1.00 56.34 317 LEU A N 1
ATOM 2470 C CA . LEU A 1 317 ? -38.662 34.685 36.234 1.00 56.34 317 LEU A CA 1
ATOM 2471 C C . LEU A 1 317 ? -39.774 35.307 37.086 1.00 56.34 317 LEU A C 1
ATOM 2473 O O . LEU A 1 317 ? -39.530 36.134 37.963 1.00 56.34 317 LEU A O 1
ATOM 2477 N N . ARG A 1 318 ? -41.026 34.913 36.842 1.00 57.34 318 ARG A N 1
ATOM 2478 C CA . ARG A 1 318 ? -42.110 35.104 37.794 1.00 57.34 318 ARG A CA 1
ATOM 2479 C C . ARG A 1 318 ? -41.770 34.205 38.971 1.00 57.34 318 ARG A C 1
ATOM 2481 O O . ARG A 1 318 ? -41.999 32.999 38.921 1.00 57.34 318 ARG A O 1
ATOM 2488 N N . ARG A 1 319 ? -41.166 34.795 40.010 1.00 50.88 319 ARG A N 1
ATOM 2489 C CA . ARG A 1 319 ? -41.007 34.179 41.332 1.00 50.88 319 ARG A CA 1
ATOM 2490 C C . ARG A 1 319 ? -42.389 33.737 41.806 1.00 50.88 319 ARG A C 1
ATOM 2492 O O . ARG A 1 319 ? -43.140 34.533 42.355 1.00 50.88 319 ARG A O 1
ATOM 2499 N N . ASN A 1 320 ? -42.724 32.479 41.562 1.00 54.56 320 ASN A N 1
ATOM 2500 C CA . ASN A 1 320 ? -43.886 31.840 42.144 1.00 54.56 320 ASN A CA 1
ATOM 2501 C C . ASN A 1 320 ? -43.371 30.911 43.249 1.00 54.56 320 ASN A C 1
ATOM 2503 O O . ASN A 1 320 ? -42.726 29.906 42.934 1.00 54.56 320 ASN A O 1
ATOM 2507 N N . PRO A 1 321 ? -43.549 31.254 44.536 1.00 56.62 321 PRO A N 1
ATOM 2508 C CA . PRO A 1 321 ? -43.147 30.368 45.607 1.00 56.62 321 PRO A CA 1
ATOM 2509 C C . PRO A 1 321 ? -44.138 29.201 45.637 1.00 56.62 321 PRO A C 1
ATOM 2511 O O . PRO A 1 321 ? -45.339 29.400 45.764 1.00 56.62 321 PRO A O 1
ATOM 2514 N N . SER A 1 322 ? -43.614 27.979 45.522 1.00 55.78 322 SER A N 1
ATOM 2515 C CA . SER A 1 322 ? -44.318 26.692 45.643 1.00 55.78 322 SER A CA 1
ATOM 2516 C C . SER A 1 322 ? -45.235 26.268 44.479 1.00 55.78 322 SER A C 1
ATOM 2518 O O . SER A 1 322 ? -46.456 26.333 44.538 1.00 55.78 322 SER A O 1
ATOM 2520 N N . VAL A 1 323 ? -44.638 25.666 43.444 1.00 53.88 323 VAL A N 1
ATOM 2521 C CA . VAL A 1 323 ? -45.346 24.693 42.592 1.00 53.88 323 VAL A CA 1
ATOM 2522 C C . VAL A 1 323 ? -44.567 23.379 42.606 1.00 53.88 323 VAL A C 1
ATOM 2524 O O . VAL A 1 323 ? -43.734 23.116 41.744 1.00 53.88 323 VAL A O 1
ATOM 2527 N N . HIS A 1 324 ? -44.844 22.522 43.590 1.00 51.09 324 HIS A N 1
ATOM 2528 C CA . HIS A 1 324 ? -44.460 21.111 43.530 1.00 51.09 324 HIS A CA 1
ATOM 2529 C C . HIS A 1 324 ? -45.451 20.372 42.618 1.00 51.09 324 HIS A C 1
ATOM 2531 O O . HIS A 1 324 ? -46.378 19.703 43.073 1.00 51.09 324 HIS A O 1
ATOM 2537 N N . ARG A 1 325 ? -45.283 20.492 41.296 1.00 54.69 325 ARG A N 1
ATOM 2538 C CA . ARG A 1 325 ? -45.906 19.533 40.371 1.00 54.69 325 ARG A CA 1
ATOM 2539 C C . ARG A 1 325 ? -45.101 18.239 40.446 1.00 54.69 325 ARG A C 1
ATOM 2541 O O . ARG A 1 325 ? -43.895 18.257 40.217 1.00 54.69 325 ARG A O 1
ATOM 2548 N N . ARG A 1 326 ? -45.758 17.122 40.778 1.00 46.47 326 ARG A N 1
ATOM 2549 C CA . ARG A 1 326 ? -45.165 15.777 40.713 1.00 46.47 326 ARG A CA 1
ATOM 2550 C C . ARG A 1 326 ? -44.729 15.500 39.272 1.00 46.47 326 ARG A C 1
ATOM 2552 O O . ARG A 1 326 ? -45.535 15.086 38.445 1.00 46.47 326 ARG A O 1
ATOM 2559 N N . ALA A 1 327 ? -43.462 15.752 38.966 1.00 52.88 327 ALA A N 1
ATOM 2560 C CA . ALA A 1 327 ? -42.853 15.322 37.722 1.00 52.88 327 ALA A CA 1
ATOM 2561 C C . ALA A 1 327 ? -42.592 13.817 37.831 1.00 52.88 327 ALA A C 1
ATOM 2563 O O . ALA A 1 327 ? -41.699 13.374 38.552 1.00 52.88 327 ALA A O 1
ATOM 2564 N N . HIS A 1 328 ? -43.395 13.010 37.140 1.00 51.12 328 HIS A N 1
ATOM 2565 C CA . HIS A 1 328 ? -43.072 11.603 36.939 1.00 51.12 328 HIS A CA 1
ATOM 2566 C C . HIS A 1 328 ? -41.928 11.507 35.919 1.00 51.12 328 HIS A C 1
ATOM 2568 O O . HIS A 1 328 ? -42.158 11.347 34.722 1.00 51.12 328 HIS A O 1
ATOM 2574 N N . CYS A 1 329 ? -40.683 11.613 36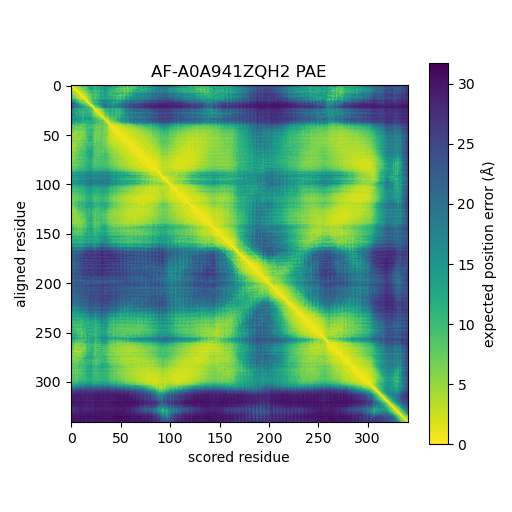.391 1.00 51.72 329 CYS A N 1
ATOM 2575 C CA . CYS A 1 329 ? -39.505 11.268 35.598 1.00 51.72 329 CYS A CA 1
ATOM 2576 C C . CYS A 1 329 ? -39.508 9.758 35.342 1.00 51.72 329 CYS A C 1
ATOM 2578 O O . CYS A 1 329 ? -39.115 8.959 36.193 1.00 51.72 329 CYS A O 1
ATOM 2580 N N . ARG A 1 330 ? -39.983 9.347 34.165 1.00 53.12 330 ARG A N 1
ATOM 2581 C CA . ARG A 1 330 ? -39.843 7.967 33.696 1.00 53.12 330 ARG A CA 1
ATOM 2582 C C . ARG A 1 330 ? -38.442 7.814 33.112 1.00 53.12 330 ARG A C 1
ATOM 2584 O O . ARG A 1 330 ? -38.211 8.150 31.954 1.00 53.12 330 ARG A O 1
ATOM 2591 N N . HIS A 1 331 ? -37.506 7.318 33.920 1.00 52.53 331 HIS A N 1
ATOM 2592 C CA . HIS A 1 331 ? -36.199 6.900 33.420 1.00 52.53 331 HIS A CA 1
ATOM 2593 C C . HIS A 1 331 ? -36.428 5.816 32.363 1.00 52.53 331 HIS A C 1
ATOM 2595 O O . HIS A 1 331 ? -37.047 4.786 32.647 1.00 52.53 331 HIS A O 1
ATOM 2601 N N . ARG A 1 332 ? -35.989 6.055 31.124 1.00 50.44 332 ARG A N 1
ATOM 2602 C CA . ARG A 1 332 ? -36.066 5.035 30.076 1.00 50.44 332 ARG A CA 1
ATOM 2603 C C . ARG A 1 332 ? -35.103 3.912 30.487 1.00 50.44 332 ARG A C 1
ATOM 2605 O O . ARG A 1 332 ? -33.921 4.200 30.674 1.00 50.44 332 ARG A O 1
ATOM 2612 N N . PRO A 1 333 ? -35.573 2.674 30.715 1.00 44.91 333 PRO A N 1
ATOM 2613 C CA . PRO A 1 333 ? -34.695 1.618 31.195 1.00 44.91 333 PRO A CA 1
ATOM 2614 C C . PRO A 1 333 ? -33.631 1.323 30.135 1.00 44.91 333 PRO A C 1
ATOM 2616 O O . PRO A 1 333 ? -33.954 1.256 28.947 1.00 44.91 333 PRO A O 1
ATOM 2619 N N . ARG A 1 334 ? -32.377 1.129 30.577 1.00 43.03 334 ARG A N 1
ATOM 2620 C CA . ARG A 1 334 ? -31.276 0.576 29.771 1.00 43.03 334 ARG A CA 1
ATOM 2621 C C . ARG A 1 334 ? -31.816 -0.619 28.992 1.00 43.03 334 ARG A C 1
ATOM 2623 O O . ARG A 1 334 ? -32.131 -1.653 29.585 1.00 43.03 334 ARG A O 1
ATOM 2630 N N . SER A 1 335 ? -31.948 -0.484 27.677 1.00 41.78 335 SER A N 1
ATOM 2631 C CA . SER A 1 335 ? -32.317 -1.602 26.822 1.00 41.78 335 SER A CA 1
ATOM 2632 C C . SER A 1 335 ? -31.226 -2.660 26.948 1.00 41.78 335 SER A C 1
ATOM 2634 O O . SER A 1 335 ? -30.139 -2.511 26.392 1.00 41.78 335 SER A O 1
ATOM 2636 N N . ARG A 1 336 ? -31.516 -3.731 27.697 1.00 42.78 336 ARG A N 1
ATOM 2637 C CA . ARG A 1 336 ? -30.834 -5.019 27.577 1.00 42.78 336 ARG A CA 1
ATOM 2638 C C . ARG A 1 336 ? -30.991 -5.473 26.123 1.00 42.78 336 ARG A C 1
ATOM 2640 O O . ARG A 1 336 ? -31.941 -6.174 25.796 1.00 42.78 336 ARG A O 1
ATOM 2647 N N . GLN A 1 337 ? -30.060 -5.093 25.252 1.00 40.00 337 GLN A N 1
ATOM 2648 C CA . GLN A 1 337 ? -29.787 -5.848 24.031 1.00 40.00 337 GLN A CA 1
ATOM 2649 C C . GLN A 1 337 ? -29.022 -7.109 24.436 1.00 40.00 337 GLN A C 1
ATOM 2651 O O . GLN A 1 337 ? -27.822 -7.251 24.240 1.00 40.00 337 GLN A O 1
ATOM 2656 N N . LEU A 1 338 ? -29.748 -8.019 25.078 1.00 43.62 338 LEU A N 1
ATOM 2657 C CA . LEU A 1 338 ? -29.368 -9.410 25.215 1.00 43.62 338 LEU A CA 1
ATOM 2658 C C . LEU A 1 338 ? -30.236 -10.177 24.218 1.00 43.62 338 LEU A C 1
ATOM 2660 O O . LEU A 1 338 ? -31.446 -10.259 24.401 1.00 43.62 338 LEU A O 1
ATOM 2664 N N . ARG A 1 339 ? -29.559 -10.772 23.226 1.00 40.06 339 ARG A N 1
ATOM 2665 C CA . ARG A 1 339 ? -30.036 -11.760 22.238 1.00 40.06 339 ARG A CA 1
ATOM 2666 C C . ARG A 1 339 ? -30.789 -11.192 21.026 1.00 40.06 339 ARG A C 1
ATOM 2668 O O . ARG A 1 339 ? -31.937 -10.784 21.137 1.00 40.06 339 ARG A O 1
ATOM 2675 N N . LEU A 1 340 ? -30.186 -11.324 19.840 1.00 36.66 340 LEU A N 1
ATOM 2676 C CA . LEU A 1 340 ? -30.501 -12.410 18.897 1.00 36.66 340 LEU A CA 1
ATOM 2677 C C . LEU A 1 340 ? -29.575 -12.361 17.657 1.00 36.66 340 LEU A C 1
ATOM 2679 O O . LEU A 1 340 ? -29.649 -11.418 16.879 1.00 36.66 340 LEU A O 1
ATOM 2683 N N . ARG A 1 341 ? -28.818 -13.461 17.496 1.00 36.00 341 ARG A N 1
ATOM 2684 C CA . ARG A 1 341 ? -28.021 -13.957 16.351 1.00 36.00 341 ARG A CA 1
ATOM 2685 C C . ARG A 1 341 ? -26.643 -13.361 16.067 1.00 36.00 341 ARG A C 1
ATOM 2687 O O . ARG A 1 341 ? -26.544 -12.191 15.657 1.00 36.00 341 ARG A O 1
#

Radius of gyration: 31.74 Å; Cα contacts (8 Å, |Δi|>4): 206; chains: 1; bounding box: 85×57×85 Å

Secondary structure (DSSP, 8-state):
-TTTTHHHHHHHHHHHHHS----HHHHHHHTTS-GGG-SHHHHHHHHHHHHHHHHHHHHHHHHHHHHHHHHHHHHHHHHHHHHHHHHHTTB-HHHHHHH-HHHHHHIIIIIHHHHHHIIIIIIHHHHHHHHHHHHHHHHHHHH-HHHHHHHHHHHHHHHHHHHHHHHHHHHHHHHHHHHHHHHHHHHHHHHHTHHHHHHTT-HHHHHHHHHHHHHHHHHHHHHHHHHHHHHHHHHHHHHHHHHHHHHHHHHHHHHTS---HHHHHHHHHHHHHTHHHHHHHHHHHHHHHHHHHHHHHHHHHHTSPBP-------------S---------PPP--------

Foldseek 3Di:
DLCLCLLLLVLVCCCCVVVVDDDDLLVVVPVVDDPVPPDPVVSVVVSVVSSVVSVVVVVVVLVVLLVVQLVVLVVVLVVLLVLLVVLVVFFAPVLCVLCDPVNSVCLNPVLSVLSSCLRRPQVSLLVVLVVSLVSNLVVCCVQPVVLSVVVVVVLVVLLVVLVVLVVVLVVLVVVQVVLVVVLVVLVVVCVVCVVVCVVVVNCVVSVVVNVVSVVVCVVVVVVSVVVSVVSVVVSVVVSVVSLVVVVVVSLVVVVVDPHDPSSSSSVVSSSVVSPSSSVSVSVSVVSVVSNVVSVVSSVVSSPHDTHPPDPPPVPPPPPDPDDPDPPPPDDDDNPPPDDDD

Nearest PDB structures (foldseek):
  5mkk-assembly1_A  TM=7.386E-01  e=3.509E-09  Thermus thermophilus HB27
  8t4h-assembly1_B  TM=8.088E-01  e=3.690E-08  Homo sapiens
  8qoe-assembly1_A  TM=5.892E-01  e=6.449E-10  Bacillus subtilis
  8chb-assembly1_B  TM=5.416E-01  e=4.863E-10  Bacillus subtilis
  4ayx-assembly1_A  TM=5.998E-01  e=5.907E-08  Homo sapiens

Solvent-accessible surface area (backbone atoms only — not comparable to full-atom values): 18930 Å² total; per-residue (Å²): 95,61,59,57,58,56,45,43,51,61,21,51,47,50,41,38,74,74,64,74,49,93,52,72,68,61,55,59,50,54,74,76,44,65,85,91,54,79,46,74,66,48,58,54,50,51,51,50,50,51,50,51,51,33,48,51,53,32,52,54,52,49,52,52,50,48,50,53,30,37,53,52,21,50,52,54,46,49,53,52,50,54,52,51,55,65,44,63,80,42,43,20,68,74,58,51,68,72,63,35,71,70,54,54,51,41,48,70,47,59,30,42,49,37,41,32,48,28,45,19,52,37,51,46,46,46,54,54,27,52,47,40,51,52,43,47,46,53,54,34,42,72,76,39,50,73,59,29,51,49,56,59,62,46,47,61,52,51,53,51,53,46,50,60,58,51,56,65,54,53,60,57,57,54,57,53,56,52,55,52,49,54,50,53,49,56,52,48,56,50,61,76,39,42,69,61,35,54,74,66,72,41,50,69,63,56,51,46,55,51,49,51,52,51,49,50,43,53,55,52,49,52,55,42,52,57,51,51,50,51,50,51,52,50,52,52,48,53,45,50,51,52,52,49,54,51,51,51,54,54,49,54,53,51,71,77,40,99,63,53,75,27,54,53,48,22,52,51,36,46,60,60,62,46,49,58,37,55,50,50,59,56,52,35,52,59,40,48,55,50,24,53,54,26,50,53,54,50,49,54,62,70,67,51,62,64,46,84,79,71,79,83,66,82,73,74,80,73,86,66,87,83,78,87,72,86,75,81,78,76,76,79,72,84,78,77,88,70,86,85,136

pLDDT: mean 74.08, std 14.56, range [36.0, 96.06]

Mean predicted aligned error: 14.05 Å